Protein AF-A0A9E0XI15-F1 (afdb_monomer_lite)

pLDDT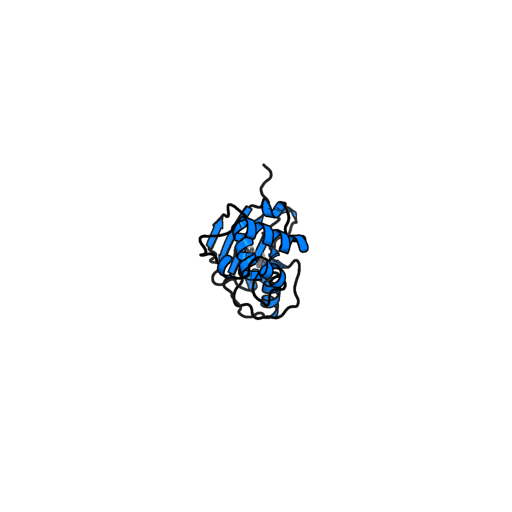: mean 83.33, std 17.42, range [32.88, 97.5]

Structure (mmCIF, N/CA/C/O backbone):
data_AF-A0A9E0XI15-F1
#
_entry.id   AF-A0A9E0XI15-F1
#
loop_
_atom_site.group_PDB
_atom_site.id
_atom_site.type_symbol
_atom_site.label_atom_id
_atom_site.label_alt_id
_atom_site.label_comp_id
_atom_site.label_asym_id
_atom_site.label_entity_id
_atom_site.label_seq_id
_atom_site.pdbx_PDB_ins_code
_atom_site.Cartn_x
_atom_site.Cartn_y
_atom_site.Cartn_z
_atom_site.occupancy
_atom_site.B_iso_or_equiv
_atom_site.auth_seq_id
_atom_site.auth_comp_id
_atom_site.auth_asym_id
_atom_site.auth_atom_id
_atom_site.pdbx_PDB_model_num
ATOM 1 N N . MET A 1 1 ? -51.613 -0.105 56.629 1.00 37.81 1 MET A N 1
ATOM 2 C CA . MET A 1 1 ? -50.689 -1.200 56.278 1.00 37.81 1 MET A CA 1
ATOM 3 C C . MET A 1 1 ? -49.956 -0.765 55.015 1.00 37.81 1 MET A C 1
ATOM 5 O O . MET A 1 1 ? -50.588 -0.212 54.129 1.00 37.81 1 MET A O 1
ATOM 9 N N . ILE A 1 2 ? -48.634 -0.870 55.078 1.00 34.69 2 ILE A N 1
ATOM 10 C CA . ILE A 1 2 ? -47.548 -0.404 54.189 1.00 34.69 2 ILE A CA 1
ATOM 11 C C . ILE A 1 2 ? -47.659 -1.149 52.819 1.00 34.69 2 ILE A C 1
ATOM 13 O O . ILE A 1 2 ? -48.225 -2.236 52.827 1.00 34.69 2 ILE A O 1
ATOM 17 N N . HIS A 1 3 ? -47.285 -0.686 51.613 1.00 32.88 3 HIS A N 1
ATOM 18 C CA . HIS A 1 3 ? -46.020 -0.127 51.104 1.00 32.88 3 HIS A CA 1
ATOM 19 C C . HIS A 1 3 ? -46.174 0.543 49.716 1.00 32.88 3 HIS A C 1
ATOM 21 O O . HIS A 1 3 ? -47.108 0.258 48.973 1.00 32.88 3 HIS A O 1
ATOM 27 N N . TYR A 1 4 ? -45.207 1.420 49.413 1.00 40.75 4 TYR A N 1
ATOM 28 C CA . TYR A 1 4 ? -44.831 1.968 48.101 1.00 40.75 4 TYR A CA 1
ATOM 29 C C . TYR A 1 4 ? -44.334 0.880 47.132 1.00 40.75 4 TYR A C 1
ATOM 31 O O . TYR A 1 4 ? -43.855 -0.141 47.604 1.00 40.75 4 TYR A O 1
ATOM 39 N N . GLU A 1 5 ? -44.354 1.166 45.824 1.00 38.97 5 GLU A N 1
ATOM 40 C CA . GLU A 1 5 ? -43.233 0.984 44.870 1.00 38.97 5 GLU A CA 1
ATOM 41 C C . GLU A 1 5 ? -43.676 1.556 43.507 1.00 38.97 5 GLU A C 1
ATOM 43 O O . GLU A 1 5 ? -44.739 1.227 42.991 1.00 38.97 5 GLU A O 1
ATOM 48 N N . GLU A 1 6 ? -43.119 2.682 43.064 1.00 39.97 6 GLU A N 1
ATOM 49 C CA . GLU A 1 6 ? -41.830 2.864 42.372 1.00 39.97 6 GLU A CA 1
ATOM 50 C C . GLU A 1 6 ? -41.916 2.652 40.857 1.00 39.97 6 GLU A C 1
ATOM 52 O O . GLU A 1 6 ? -42.579 1.766 40.327 1.00 39.97 6 GLU A O 1
ATOM 57 N N . GLY A 1 7 ? -41.293 3.597 40.155 1.00 36.97 7 GLY A N 1
ATOM 58 C CA . GLY A 1 7 ? -41.503 3.844 38.744 1.00 36.97 7 GLY A CA 1
ATOM 59 C C . GLY A 1 7 ? -40.874 2.792 37.847 1.00 36.97 7 GLY A C 1
ATOM 60 O O . GLY A 1 7 ? -39.723 2.393 38.013 1.00 36.97 7 GLY A O 1
ATOM 61 N N . VAL A 1 8 ? -41.604 2.443 36.794 1.00 36.25 8 VAL A N 1
ATOM 62 C CA . VAL A 1 8 ? -41.050 1.702 35.667 1.00 36.25 8 VAL A CA 1
ATOM 63 C C . VAL A 1 8 ? -40.206 2.674 34.841 1.00 36.25 8 VAL A C 1
ATOM 65 O O . VAL A 1 8 ? -40.681 3.324 33.910 1.00 36.25 8 VAL A O 1
ATOM 68 N N . ARG A 1 9 ? -38.926 2.799 35.206 1.00 40.53 9 ARG A N 1
ATOM 69 C CA . ARG A 1 9 ? -37.898 3.262 34.271 1.00 40.53 9 ARG A CA 1
ATOM 70 C C . ARG A 1 9 ? -37.753 2.183 33.207 1.00 40.53 9 ARG A C 1
ATOM 72 O O . ARG A 1 9 ? -37.236 1.103 33.479 1.00 40.53 9 ARG A O 1
ATOM 79 N N . LEU A 1 10 ? -38.214 2.484 31.997 1.00 38.09 10 LEU A N 1
ATOM 80 C CA . LEU A 1 10 ? -37.826 1.727 30.814 1.00 38.09 10 LEU A CA 1
ATOM 81 C C . LEU A 1 10 ? -36.290 1.718 30.747 1.00 38.09 10 LEU A C 1
ATOM 83 O O . LEU A 1 10 ? -35.685 2.793 30.829 1.00 38.09 10 LEU A O 1
ATOM 87 N N . PRO A 1 11 ? -35.636 0.551 30.626 1.00 36.41 11 PRO A N 1
ATOM 88 C CA . PRO A 1 11 ? -34.202 0.522 30.427 1.00 36.41 11 PRO A CA 1
ATOM 89 C C . PRO A 1 11 ? -33.905 1.160 29.071 1.00 36.41 11 PRO A C 1
ATOM 91 O O . PRO A 1 11 ? -34.304 0.655 28.023 1.00 36.41 11 PRO A O 1
ATOM 94 N N . HIS A 1 12 ? -33.201 2.293 29.099 1.00 34.38 12 HIS A N 1
ATOM 95 C CA . HIS A 1 12 ? -32.475 2.778 27.940 1.00 34.38 12 HIS A CA 1
ATOM 96 C C . HIS A 1 12 ? -31.524 1.669 27.498 1.00 34.38 12 HIS A C 1
ATOM 98 O O . HIS A 1 12 ? -30.505 1.418 28.141 1.00 34.38 12 HIS A O 1
ATOM 104 N N . SER A 1 13 ? -31.852 1.005 26.392 1.00 34.44 13 SER A N 1
ATOM 105 C CA . SER A 1 13 ? -30.907 0.182 25.652 1.00 34.44 13 SER A CA 1
ATOM 106 C C . SER A 1 13 ? -29.902 1.106 24.959 1.00 34.44 13 SER A C 1
ATOM 108 O O . SER A 1 13 ? -29.905 1.265 23.741 1.00 34.44 13 SER A O 1
ATOM 110 N N . HIS A 1 14 ? -29.034 1.739 25.746 1.00 39.31 14 HIS A N 1
ATOM 111 C CA . HIS A 1 14 ? -27.728 2.143 25.257 1.00 39.31 14 HIS A CA 1
ATOM 112 C C . HIS A 1 14 ? -26.884 0.875 25.147 1.00 39.31 14 HIS A C 1
ATOM 114 O O . HIS A 1 14 ? -26.062 0.578 26.006 1.00 39.31 14 HIS A O 1
ATOM 120 N N . SER A 1 15 ? -27.081 0.119 24.071 1.00 35.31 15 SER A N 1
ATOM 121 C CA . SER A 1 15 ? -25.951 -0.561 23.452 1.00 35.31 15 SER A CA 1
ATOM 122 C C . SER A 1 15 ? -25.417 0.380 22.378 1.00 35.31 15 SER A C 1
ATOM 124 O O . SER A 1 15 ? -25.506 0.114 21.181 1.00 35.31 15 SER A O 1
ATOM 126 N N . GLU A 1 16 ? -24.858 1.513 22.814 1.00 37.78 16 GLU A N 1
ATOM 127 C CA . GLU A 1 16 ? -23.681 2.010 22.117 1.00 37.78 16 GLU A CA 1
ATOM 128 C C . GLU A 1 16 ? -22.637 0.912 22.309 1.00 37.78 16 GLU A C 1
ATOM 130 O O . GLU A 1 16 ? -21.894 0.889 23.292 1.00 37.78 16 GLU A O 1
ATOM 135 N N . GLU A 1 17 ? -22.637 -0.068 21.405 1.00 37.31 17 GLU A N 1
ATOM 136 C CA . GLU A 1 17 ? -21.429 -0.822 21.147 1.00 37.31 17 GLU A CA 1
ATOM 137 C C . GLU A 1 17 ? -20.393 0.237 20.804 1.00 37.31 17 GLU A C 1
ATOM 139 O O . GLU A 1 17 ? -20.380 0.818 19.717 1.00 37.31 17 GLU A O 1
ATOM 144 N N . SER A 1 18 ? -19.578 0.558 21.803 1.00 38.94 18 SER A N 1
ATOM 145 C CA . SER A 1 18 ? -18.289 1.185 21.631 1.00 38.94 18 SER A CA 1
ATOM 146 C C . SER A 1 18 ? -17.553 0.310 20.627 1.00 38.94 18 SER A C 1
ATOM 148 O O . SER A 1 18 ? -16.909 -0.675 20.997 1.00 38.94 18 SER A O 1
ATOM 150 N N . LEU A 1 19 ? -17.732 0.632 19.339 1.00 41.75 19 LEU A N 1
ATOM 151 C CA . LEU A 1 19 ? -16.907 0.192 18.231 1.00 41.75 19 LEU A CA 1
ATOM 152 C C . LEU A 1 19 ? -15.511 0.619 18.633 1.00 41.75 19 LEU A C 1
ATOM 154 O O . LEU A 1 19 ? -15.084 1.754 18.413 1.00 41.75 19 LEU A O 1
ATOM 158 N N . THR A 1 20 ? -14.840 -0.275 19.346 1.00 44.31 20 THR A N 1
ATOM 159 C CA . THR A 1 20 ? -13.489 -0.063 19.809 1.00 44.31 20 THR A CA 1
ATOM 160 C C . THR A 1 20 ? -12.721 0.112 18.518 1.00 44.31 20 THR A C 1
ATOM 162 O O . THR A 1 20 ? -12.653 -0.835 17.739 1.00 44.31 20 THR A O 1
ATOM 165 N N . GLU A 1 21 ? -12.263 1.335 18.223 1.00 54.47 21 GLU A N 1
ATOM 166 C CA . GLU A 1 21 ? -11.560 1.635 16.977 1.00 54.47 21 GLU A CA 1
ATOM 167 C C . GLU A 1 21 ? -10.413 0.634 16.836 1.00 54.47 21 GLU A C 1
ATOM 169 O O . GLU A 1 21 ? -9.363 0.762 17.482 1.00 54.47 21 GLU A O 1
ATOM 174 N N . LEU A 1 22 ? -10.625 -0.402 16.023 1.00 65.69 22 LEU A N 1
ATOM 175 C CA . LEU A 1 22 ? -9.643 -1.447 15.847 1.00 65.69 22 LEU A CA 1
ATOM 176 C C . LEU A 1 22 ? -8.473 -0.813 15.118 1.00 65.69 22 LEU A C 1
ATOM 178 O O . LEU A 1 22 ? -8.521 -0.486 13.934 1.00 65.69 22 LEU A O 1
ATOM 182 N N . LYS A 1 23 ? -7.388 -0.619 15.865 1.00 82.19 23 LYS A N 1
ATOM 183 C CA . LYS A 1 23 ? -6.169 -0.005 15.349 1.00 82.19 23 LYS A CA 1
ATOM 184 C C . LYS A 1 23 ? -5.642 -0.754 14.122 1.00 82.19 23 LYS A C 1
ATOM 186 O O . LYS A 1 23 ? -5.041 -0.125 13.262 1.00 82.19 23 LYS A O 1
ATOM 191 N N . TYR A 1 24 ? -5.863 -2.059 14.026 1.00 92.38 24 TYR A N 1
ATOM 192 C CA . TYR A 1 24 ? -5.488 -2.881 12.880 1.00 92.38 24 TYR A CA 1
ATOM 193 C C . TYR A 1 24 ? -6.633 -3.844 12.539 1.00 92.38 24 TYR A C 1
ATOM 195 O O . TYR A 1 24 ? -7.469 -4.095 13.410 1.00 92.38 24 TYR A O 1
ATOM 203 N N . PRO A 1 25 ? -6.673 -4.401 11.318 1.00 93.19 25 PRO A N 1
ATOM 204 C CA . PRO A 1 25 ? -7.585 -5.492 10.992 1.00 93.19 25 PRO A CA 1
ATOM 205 C C . PRO A 1 25 ? -7.434 -6.676 11.966 1.00 93.19 25 PRO A C 1
ATOM 207 O O . PRO A 1 25 ? -6.321 -6.914 12.454 1.00 93.19 25 PRO A O 1
ATOM 210 N N . PRO A 1 26 ? -8.512 -7.431 12.250 1.00 90.25 26 PRO A N 1
ATOM 211 C CA . PRO A 1 26 ? -8.428 -8.666 13.029 1.00 90.25 26 PRO A CA 1
ATOM 212 C C . PRO A 1 26 ? -7.418 -9.659 12.435 1.00 90.25 26 PRO A C 1
ATOM 214 O O . PRO A 1 26 ? -7.201 -9.682 11.225 1.00 90.25 26 PRO A O 1
ATOM 217 N N . ASN A 1 27 ? -6.804 -10.484 13.290 1.00 87.88 27 ASN A N 1
ATOM 218 C CA . ASN A 1 27 ? -5.851 -11.539 12.906 1.00 87.88 27 ASN A CA 1
ATOM 219 C C . ASN A 1 27 ? -4.618 -11.055 12.116 1.00 87.88 27 ASN A C 1
ATOM 221 O O . ASN A 1 27 ? -3.956 -11.836 11.434 1.00 87.88 27 ASN A O 1
ATOM 225 N N . ALA A 1 28 ? -4.289 -9.765 12.205 1.00 94.81 28 ALA A N 1
ATOM 226 C CA . ALA A 1 28 ? -3.155 -9.206 11.494 1.00 94.81 28 ALA A CA 1
ATOM 227 C C . ALA A 1 28 ? -1.816 -9.481 12.195 1.00 94.81 28 ALA A C 1
ATOM 229 O O . ALA A 1 28 ? -1.671 -9.298 13.406 1.00 94.81 28 ALA A O 1
ATOM 230 N N . THR A 1 29 ? -0.792 -9.803 11.405 1.00 97.44 29 THR A N 1
ATOM 231 C CA . THR A 1 29 ? 0.602 -9.795 11.866 1.00 97.44 29 THR A CA 1
ATOM 232 C C . THR A 1 29 ? 1.184 -8.397 11.694 1.00 97.44 29 THR A C 1
ATOM 234 O O . THR A 1 29 ? 1.195 -7.859 10.586 1.00 97.44 29 THR A O 1
ATOM 237 N N . VAL A 1 30 ? 1.676 -7.797 12.783 1.00 97.06 30 VAL A N 1
ATOM 238 C CA . VAL A 1 30 ? 2.147 -6.403 12.801 1.00 97.06 30 VAL A CA 1
ATOM 239 C C . VAL A 1 30 ? 3.644 -6.324 13.089 1.00 97.06 30 VAL A C 1
ATOM 241 O O . VAL A 1 30 ? 4.099 -6.704 14.166 1.00 97.06 30 VAL A O 1
ATOM 244 N N . THR A 1 31 ? 4.403 -5.718 12.178 1.00 97.25 31 THR A N 1
ATOM 245 C CA . THR A 1 31 ? 5.861 -5.559 12.287 1.00 97.25 31 THR A CA 1
ATOM 246 C C . THR A 1 31 ? 6.256 -4.083 12.228 1.00 97.25 31 THR A C 1
ATOM 248 O O . THR A 1 31 ? 5.717 -3.310 11.437 1.00 97.25 31 THR A O 1
ATOM 251 N N . SER A 1 32 ? 7.190 -3.654 13.085 1.00 96.75 32 SER A N 1
ATOM 252 C CA . SER A 1 32 ? 7.796 -2.315 12.995 1.00 96.75 32 SER A CA 1
ATOM 253 C C . SER A 1 32 ? 8.717 -2.214 11.790 1.00 96.75 32 SER A C 1
ATOM 255 O O . SER A 1 32 ? 9.554 -3.089 11.610 1.00 96.75 32 SER A O 1
ATOM 257 N N . LEU A 1 33 ? 8.630 -1.117 11.039 1.00 95.38 33 LEU A N 1
ATOM 258 C CA . LEU A 1 33 ? 9.616 -0.796 10.010 1.00 95.38 33 LEU A CA 1
ATOM 259 C C . LEU A 1 33 ? 10.596 0.257 10.527 1.00 95.38 33 LEU A C 1
ATOM 261 O O . LEU A 1 33 ? 10.197 1.228 11.172 1.00 95.38 33 LEU A O 1
ATOM 265 N N . ASN A 1 34 ? 11.876 0.054 10.231 1.00 90.94 34 ASN A N 1
ATOM 266 C CA . ASN A 1 34 ? 12.958 0.996 10.524 1.00 90.94 34 ASN A CA 1
ATOM 267 C C . ASN A 1 34 ? 13.248 1.954 9.353 1.00 90.94 34 ASN A C 1
ATOM 269 O O . ASN A 1 34 ? 13.979 2.922 9.529 1.00 90.94 34 ASN A O 1
ATOM 273 N N . SER A 1 35 ? 12.677 1.699 8.173 1.00 91.94 35 SER A N 1
ATOM 274 C CA . SER A 1 35 ? 12.831 2.523 6.973 1.00 91.94 35 SER A CA 1
ATOM 275 C C . SER A 1 35 ? 11.607 2.417 6.058 1.00 91.94 35 SER A C 1
ATOM 277 O O . SER A 1 35 ? 10.799 1.493 6.177 1.00 91.94 35 SER A O 1
ATOM 279 N N . THR A 1 36 ? 11.485 3.344 5.106 1.00 94.25 36 THR A N 1
ATOM 280 C CA . THR A 1 36 ? 10.444 3.327 4.064 1.00 94.25 36 THR A CA 1
ATOM 281 C C . THR A 1 36 ? 10.811 2.462 2.855 1.00 94.25 36 THR A C 1
ATOM 283 O O . THR A 1 36 ? 9.995 2.310 1.948 1.00 94.25 36 THR A O 1
ATOM 286 N N . LEU A 1 37 ? 12.012 1.868 2.821 1.00 93.56 37 LEU A N 1
ATOM 287 C CA . LEU A 1 37 ? 12.507 1.119 1.661 1.00 93.56 37 LEU A CA 1
ATOM 288 C C . LEU A 1 37 ? 11.591 -0.053 1.290 1.00 93.56 37 LEU A C 1
ATOM 290 O O . LEU A 1 37 ? 11.279 -0.248 0.116 1.00 93.56 37 LEU A O 1
ATOM 294 N N . GLU A 1 38 ? 11.123 -0.805 2.286 1.00 93.31 38 GLU A N 1
ATOM 295 C CA . GLU A 1 38 ? 10.211 -1.927 2.052 1.00 93.31 38 GLU A CA 1
ATOM 296 C C . GLU A 1 38 ? 8.869 -1.461 1.475 1.00 93.31 38 GLU A C 1
ATOM 298 O O . GLU A 1 38 ? 8.358 -2.083 0.546 1.00 93.31 38 GLU A O 1
ATOM 303 N N . ILE A 1 39 ? 8.341 -0.331 1.957 1.00 94.75 39 ILE A N 1
ATOM 304 C CA . ILE A 1 39 ? 7.099 0.269 1.447 1.00 94.75 39 ILE A CA 1
ATOM 305 C C . ILE A 1 39 ? 7.255 0.576 -0.042 1.00 94.75 39 ILE A C 1
ATOM 307 O O . ILE A 1 39 ? 6.445 0.138 -0.856 1.00 94.75 39 ILE A O 1
ATOM 311 N N . LYS A 1 40 ? 8.340 1.276 -0.399 1.00 93.69 40 LYS A N 1
ATOM 312 C CA . LYS A 1 40 ? 8.652 1.678 -1.778 1.00 93.69 40 LYS A CA 1
ATOM 313 C C . LYS A 1 40 ? 8.785 0.466 -2.694 1.00 93.69 40 LYS A C 1
ATOM 315 O O . LYS A 1 40 ? 8.186 0.436 -3.765 1.00 93.69 40 LYS A O 1
ATOM 320 N N . ARG A 1 41 ? 9.529 -0.552 -2.252 1.00 92.81 41 ARG A N 1
ATOM 321 C CA . ARG A 1 41 ? 9.749 -1.794 -3.004 1.00 92.81 41 ARG A CA 1
ATOM 322 C C . ARG A 1 41 ? 8.446 -2.552 -3.248 1.00 92.81 41 ARG A C 1
ATOM 324 O O . ARG A 1 41 ? 8.156 -2.898 -4.389 1.00 92.81 41 ARG A O 1
ATOM 331 N N . VAL A 1 42 ? 7.665 -2.808 -2.197 1.00 92.81 42 VAL A N 1
ATOM 332 C CA . VAL A 1 42 ? 6.407 -3.566 -2.307 1.00 92.81 42 VAL A CA 1
ATOM 333 C C . VAL A 1 42 ? 5.378 -2.798 -3.136 1.00 92.81 42 VAL A C 1
ATOM 335 O O . VAL A 1 42 ? 4.672 -3.403 -3.944 1.00 92.81 42 VAL A O 1
ATOM 338 N N . TRP A 1 43 ? 5.320 -1.474 -2.986 1.00 92.00 43 TRP A N 1
ATOM 339 C CA . TRP A 1 43 ? 4.478 -0.623 -3.820 1.00 92.00 43 TRP A CA 1
ATOM 340 C C . TRP A 1 43 ? 4.869 -0.731 -5.298 1.00 92.00 43 TRP A C 1
ATOM 342 O O . TRP A 1 43 ? 4.030 -1.117 -6.104 1.00 92.00 43 TRP A O 1
ATOM 352 N N . LEU A 1 44 ? 6.146 -0.515 -5.648 1.00 92.06 44 LEU A N 1
ATOM 353 C CA . LEU A 1 44 ? 6.628 -0.640 -7.032 1.00 92.06 44 LEU A CA 1
ATOM 354 C C . LEU A 1 44 ? 6.362 -2.036 -7.610 1.00 92.06 44 LEU A C 1
ATOM 356 O O . LEU A 1 44 ? 5.956 -2.160 -8.759 1.00 92.06 44 LEU A O 1
ATOM 360 N N . HIS A 1 45 ? 6.556 -3.093 -6.814 1.00 90.94 45 HIS A N 1
ATOM 361 C CA . HIS A 1 45 ? 6.275 -4.467 -7.237 1.00 90.94 45 HIS A CA 1
ATOM 362 C C . HIS A 1 45 ? 4.790 -4.689 -7.559 1.00 90.94 45 HIS A C 1
ATOM 364 O O . HIS A 1 45 ? 4.448 -5.503 -8.422 1.00 90.94 45 HIS A O 1
ATOM 370 N N . SER A 1 46 ? 3.906 -4.006 -6.834 1.00 88.56 46 SER A N 1
ATOM 371 C CA . SER A 1 46 ? 2.457 -4.113 -7.010 1.00 88.56 46 SER A CA 1
ATOM 372 C C . SER A 1 46 ? 1.981 -3.288 -8.202 1.00 88.56 46 SER A C 1
ATOM 374 O O . SER A 1 46 ? 1.208 -3.783 -9.010 1.00 88.56 46 SER A O 1
ATOM 376 N N . GLU A 1 47 ? 2.507 -2.074 -8.357 1.00 87.94 47 GLU A N 1
ATOM 377 C CA . GLU A 1 47 ? 2.178 -1.169 -9.466 1.00 87.94 47 GLU A CA 1
ATOM 378 C C . GLU A 1 47 ? 2.880 -1.529 -10.784 1.00 87.94 47 GLU A C 1
ATOM 380 O O . GLU A 1 47 ? 2.676 -0.878 -11.807 1.00 87.94 47 GLU A O 1
ATOM 385 N N . TRP A 1 48 ? 3.697 -2.583 -10.769 1.00 88.38 48 TRP A N 1
ATOM 386 C CA . TRP A 1 48 ? 4.245 -3.202 -11.969 1.00 88.38 48 TRP A CA 1
ATOM 387 C C . TRP A 1 48 ? 3.169 -3.792 -12.881 1.00 88.38 48 TRP A C 1
ATOM 389 O O . TRP A 1 48 ? 3.381 -3.915 -14.086 1.00 88.38 48 TRP A O 1
ATOM 399 N N . ALA A 1 49 ? 2.056 -4.240 -12.297 1.00 81.81 49 ALA A N 1
ATOM 400 C CA . ALA A 1 49 ? 1.042 -4.985 -13.022 1.00 81.81 49 ALA A CA 1
ATOM 401 C C . ALA A 1 49 ? 0.503 -4.152 -14.210 1.00 81.81 49 ALA A C 1
ATOM 403 O O . ALA A 1 49 ? 0.328 -2.942 -14.052 1.00 81.81 49 ALA A O 1
ATOM 404 N N . PRO A 1 50 ? 0.283 -4.740 -15.402 1.00 79.25 50 PRO A N 1
ATOM 405 C CA . PRO A 1 50 ? -0.114 -3.987 -16.598 1.00 79.25 50 PRO A CA 1
ATOM 406 C C . PRO A 1 50 ? -1.380 -3.139 -16.421 1.00 79.25 50 PRO A C 1
ATOM 408 O O . PRO A 1 50 ? -1.507 -2.083 -17.035 1.00 79.25 50 PRO A O 1
ATOM 411 N N . GLU A 1 51 ? -2.295 -3.587 -15.566 1.00 76.06 51 GLU A N 1
ATOM 412 C CA . GLU A 1 51 ? -3.520 -2.885 -15.192 1.00 76.06 51 GLU A CA 1
ATOM 413 C C . GLU A 1 51 ? -3.272 -1.605 -14.374 1.00 76.06 51 GLU A C 1
ATOM 415 O O . GLU A 1 51 ? -4.132 -0.729 -14.326 1.00 76.06 51 GLU A O 1
ATOM 420 N N . CYS A 1 52 ? -2.098 -1.454 -13.757 1.00 79.75 52 CYS A N 1
ATOM 421 C CA . CYS A 1 52 ? -1.742 -0.264 -12.998 1.00 79.75 52 CYS A CA 1
ATOM 422 C C . CYS A 1 52 ? -1.252 0.855 -13.926 1.00 79.75 52 CYS A C 1
ATOM 424 O O . CYS A 1 52 ? -0.301 0.689 -14.694 1.00 79.75 52 CYS A O 1
ATOM 426 N N . GLN A 1 53 ? -1.821 2.056 -13.764 1.00 78.00 53 GLN A N 1
ATOM 427 C CA . GLN A 1 53 ? -1.453 3.265 -14.518 1.00 78.00 53 GLN A CA 1
ATOM 428 C C . GLN A 1 53 ? 0.050 3.607 -14.439 1.00 78.00 53 GLN A C 1
ATOM 430 O O . GLN A 1 53 ? 0.604 4.254 -15.335 1.00 78.00 53 GLN A O 1
ATOM 435 N N . PHE A 1 54 ? 0.724 3.191 -13.361 1.00 85.12 54 PHE A N 1
ATOM 436 C CA . PHE A 1 54 ? 2.130 3.511 -13.126 1.00 85.12 54 PHE A CA 1
ATOM 437 C C . PHE A 1 54 ? 3.120 2.545 -13.786 1.00 85.12 54 PHE A C 1
ATOM 439 O O . PHE A 1 54 ? 4.294 2.902 -13.903 1.00 85.12 54 PHE A O 1
ATOM 446 N N . SER A 1 55 ? 2.670 1.384 -14.272 1.00 85.62 55 SER A N 1
ATOM 447 C CA . SER A 1 55 ? 3.531 0.336 -14.842 1.00 85.62 55 SER A CA 1
ATOM 448 C C . SER A 1 55 ? 4.471 0.875 -15.928 1.00 85.62 55 SER A C 1
ATOM 450 O O . SER A 1 55 ? 5.685 0.689 -15.858 1.00 85.62 55 SER A O 1
ATOM 452 N N . ARG A 1 56 ? 3.948 1.686 -16.860 1.00 86.56 56 ARG A N 1
ATOM 453 C CA . ARG A 1 56 ? 4.721 2.318 -17.948 1.00 86.56 56 ARG A CA 1
ATOM 454 C C . ARG A 1 56 ? 5.861 3.232 -17.489 1.00 86.56 56 ARG A C 1
ATOM 456 O O . ARG A 1 56 ? 6.788 3.474 -18.253 1.00 86.56 56 ARG A O 1
ATOM 463 N N . TYR A 1 57 ? 5.781 3.782 -16.277 1.00 87.25 57 TYR A N 1
ATOM 464 C CA . TYR A 1 57 ? 6.841 4.621 -15.714 1.00 87.25 57 TYR A CA 1
ATOM 465 C C . TYR A 1 57 ? 7.901 3.791 -14.987 1.00 87.25 57 TYR A C 1
ATOM 467 O O . TYR A 1 57 ? 9.015 4.273 -14.801 1.00 87.25 57 TYR A O 1
ATOM 475 N N . ILE A 1 58 ? 7.561 2.563 -14.589 1.00 89.25 58 ILE A N 1
ATOM 476 C CA . ILE A 1 58 ? 8.466 1.632 -13.916 1.00 89.25 58 ILE A CA 1
ATOM 477 C C . ILE A 1 58 ? 9.272 0.830 -14.953 1.00 89.25 58 ILE A C 1
ATOM 479 O O . ILE A 1 58 ? 10.492 0.742 -14.814 1.00 89.25 58 ILE A O 1
ATOM 483 N N . CYS A 1 59 ? 8.624 0.331 -16.015 1.00 86.12 59 CYS A N 1
ATOM 484 C CA . CYS A 1 59 ? 9.221 -0.539 -17.044 1.00 86.12 59 CYS A CA 1
ATOM 485 C C . CYS A 1 59 ? 10.521 -0.020 -17.709 1.00 86.12 59 CYS A C 1
ATOM 487 O O . CYS A 1 59 ? 11.383 -0.835 -18.032 1.00 86.12 59 CYS A O 1
ATOM 489 N N . PRO A 1 60 ? 10.730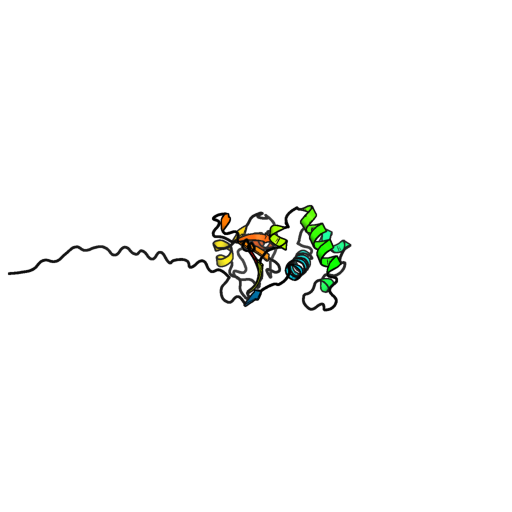 1.296 -17.924 1.00 84.62 60 PRO A N 1
ATOM 490 C CA . PRO A 1 60 ? 12.001 1.786 -18.465 1.00 84.62 60 PRO A CA 1
ATOM 491 C C . PRO A 1 60 ? 13.167 1.705 -17.472 1.00 84.62 60 PRO A C 1
ATOM 493 O O . PRO A 1 60 ? 14.321 1.648 -17.882 1.00 84.62 60 PRO A O 1
ATOM 496 N N . SER A 1 61 ? 12.889 1.750 -16.168 1.00 87.81 61 SER A N 1
ATOM 497 C CA . SER A 1 61 ? 13.922 1.761 -15.123 1.00 87.81 61 SER A CA 1
ATOM 498 C C . SER A 1 61 ? 14.157 0.387 -14.507 1.00 87.81 61 SER A C 1
ATOM 500 O O . SER A 1 61 ? 15.261 0.082 -14.068 1.00 87.81 61 SER A O 1
ATOM 502 N N . PHE A 1 62 ? 13.126 -0.448 -14.492 1.00 88.31 62 PHE A N 1
ATOM 503 C CA . PHE A 1 62 ? 13.219 -1.856 -14.172 1.00 88.31 62 PHE A CA 1
ATOM 504 C C . PHE A 1 62 ? 12.556 -2.617 -15.327 1.00 88.31 62 PHE A C 1
ATOM 506 O O . PHE A 1 62 ? 11.377 -2.387 -15.570 1.00 88.31 62 PHE A O 1
ATOM 513 N N . PRO A 1 63 ? 13.256 -3.528 -16.019 1.00 76.31 63 PRO A N 1
ATOM 514 C CA . PRO A 1 63 ? 12.650 -4.334 -17.081 1.00 76.31 63 PRO A CA 1
ATOM 515 C C . PRO A 1 63 ? 11.922 -5.587 -16.563 1.00 76.31 63 PRO A C 1
ATOM 517 O O . PRO A 1 63 ? 11.011 -6.077 -17.223 1.00 76.31 63 PRO A O 1
ATOM 520 N N . GLU A 1 64 ? 12.263 -6.095 -15.370 1.00 87.69 64 GLU A N 1
ATOM 521 C CA . GLU A 1 64 ? 11.652 -7.303 -14.795 1.00 87.69 64 GLU A CA 1
ATOM 522 C C . GLU A 1 64 ? 11.057 -7.085 -13.399 1.00 87.69 64 GLU A C 1
ATOM 524 O O . GLU A 1 64 ? 11.727 -6.603 -12.481 1.00 87.69 64 GLU A O 1
ATOM 529 N N . ARG A 1 65 ? 9.822 -7.566 -13.191 1.00 89.38 65 ARG A N 1
ATOM 530 C CA . ARG A 1 65 ? 9.127 -7.500 -11.891 1.00 89.38 65 ARG A CA 1
ATOM 531 C C . ARG A 1 65 ? 9.907 -8.197 -10.775 1.00 89.38 65 ARG A C 1
ATOM 533 O O . ARG A 1 65 ? 9.874 -7.760 -9.624 1.00 89.38 65 ARG A O 1
ATOM 540 N N . ARG A 1 66 ? 10.631 -9.273 -11.111 1.00 89.31 66 ARG A N 1
ATOM 541 C CA . ARG A 1 66 ? 11.389 -10.088 -10.150 1.00 89.31 66 ARG A CA 1
ATOM 542 C C . ARG A 1 66 ? 12.476 -9.290 -9.430 1.00 89.31 66 ARG A C 1
ATOM 544 O O . ARG A 1 66 ? 12.763 -9.593 -8.275 1.00 89.31 66 ARG A O 1
ATOM 551 N N . ALA A 1 67 ? 12.993 -8.222 -10.040 1.00 89.62 67 ALA A N 1
ATOM 552 C CA . ALA A 1 67 ? 13.944 -7.318 -9.396 1.00 89.62 67 ALA A CA 1
ATOM 553 C C . ALA A 1 67 ? 13.388 -6.697 -8.096 1.00 89.62 67 ALA A C 1
ATOM 555 O O . ALA A 1 67 ? 14.156 -6.385 -7.184 1.00 89.62 67 ALA A O 1
ATOM 556 N N . LEU A 1 68 ? 12.060 -6.580 -7.976 1.00 90.38 68 LEU A N 1
ATOM 557 C CA . LEU A 1 68 ? 11.367 -5.994 -6.828 1.00 90.38 68 LEU A CA 1
ATOM 558 C C . LEU A 1 68 ? 10.786 -7.041 -5.856 1.00 90.38 68 LEU A C 1
ATOM 560 O O . LEU A 1 68 ? 10.378 -6.671 -4.754 1.00 90.38 68 LEU A O 1
ATOM 564 N N . ALA A 1 69 ? 10.759 -8.328 -6.220 1.00 88.62 69 ALA A N 1
ATOM 565 C CA . ALA A 1 69 ? 10.149 -9.404 -5.425 1.00 88.62 69 ALA A CA 1
ATOM 566 C C . ALA A 1 69 ? 10.804 -9.529 -4.049 1.00 88.62 69 ALA A C 1
ATOM 568 O O . ALA A 1 69 ? 12.020 -9.436 -3.978 1.00 88.62 69 ALA A O 1
ATOM 569 N N . ALA A 1 70 ? 10.035 -9.739 -2.974 1.00 84.56 70 ALA A N 1
ATOM 570 C CA . ALA A 1 70 ? 10.507 -9.658 -1.581 1.00 84.56 70 ALA A CA 1
ATOM 571 C C . ALA A 1 70 ? 11.699 -10.576 -1.240 1.00 84.56 70 ALA A C 1
ATOM 573 O O . ALA A 1 70 ? 12.518 -10.223 -0.391 1.00 84.56 70 ALA A O 1
ATOM 574 N N . ASP A 1 71 ? 11.814 -11.715 -1.918 1.00 88.31 71 ASP A N 1
ATOM 575 C CA . ASP A 1 71 ? 12.857 -12.726 -1.735 1.00 88.31 71 ASP A CA 1
ATOM 576 C C . ASP A 1 71 ? 14.156 -12.438 -2.512 1.00 88.31 71 ASP A C 1
ATOM 578 O O . ASP A 1 71 ? 15.160 -13.122 -2.307 1.00 88.31 71 ASP A O 1
ATOM 582 N N . ASN A 1 72 ? 14.179 -11.410 -3.371 1.00 88.94 72 ASN A N 1
ATOM 583 C CA . ASN A 1 72 ? 15.408 -10.970 -4.029 1.00 88.94 72 ASN A CA 1
ATOM 584 C C . ASN A 1 72 ? 16.414 -10.454 -2.982 1.00 88.94 72 ASN A C 1
ATOM 586 O O . ASN A 1 72 ? 16.132 -9.483 -2.272 1.00 88.94 72 ASN A O 1
ATOM 590 N N . LYS A 1 73 ? 17.585 -11.102 -2.911 1.00 87.62 73 LYS A N 1
ATOM 591 C CA . LYS A 1 73 ? 18.687 -10.776 -1.989 1.00 87.62 73 LYS A CA 1
ATOM 592 C C . LYS A 1 73 ? 19.587 -9.641 -2.490 1.00 87.62 73 LYS A C 1
ATOM 594 O O . LYS A 1 73 ? 20.221 -8.979 -1.679 1.00 87.62 73 LYS A O 1
ATOM 599 N N . ASN A 1 74 ? 19.609 -9.387 -3.798 1.00 88.44 74 ASN A N 1
ATOM 600 C CA . ASN A 1 74 ? 20.476 -8.396 -4.437 1.00 88.44 74 ASN A CA 1
ATOM 601 C C . ASN A 1 74 ? 19.659 -7.162 -4.835 1.00 88.44 74 ASN A C 1
ATOM 603 O O . ASN A 1 74 ? 19.521 -6.835 -6.015 1.00 88.44 74 ASN A O 1
ATOM 607 N N . ILE A 1 75 ? 19.043 -6.509 -3.847 1.00 87.69 75 ILE A N 1
ATOM 608 C CA . ILE A 1 75 ? 18.226 -5.323 -4.113 1.00 87.69 75 ILE A CA 1
ATOM 609 C C . ILE A 1 75 ? 19.101 -4.120 -4.462 1.00 87.69 75 ILE A C 1
ATOM 611 O O . ILE A 1 75 ? 20.043 -3.790 -3.745 1.00 87.69 75 ILE A O 1
ATOM 615 N N . ASN A 1 76 ? 18.747 -3.416 -5.535 1.00 91.88 76 ASN A N 1
ATOM 616 C CA . ASN A 1 76 ? 19.344 -2.124 -5.845 1.00 91.88 76 ASN A CA 1
ATOM 617 C C . ASN A 1 76 ? 18.556 -1.016 -5.126 1.00 91.88 76 ASN A C 1
ATOM 619 O O . ASN A 1 76 ? 17.559 -0.503 -5.638 1.00 91.88 76 ASN A O 1
ATOM 623 N N . THR A 1 77 ? 18.980 -0.689 -3.903 1.00 92.94 77 THR A N 1
ATOM 624 C CA . THR A 1 77 ? 18.320 0.301 -3.037 1.00 92.94 77 THR A CA 1
ATOM 625 C C . THR A 1 77 ? 18.246 1.687 -3.677 1.00 92.94 77 THR A C 1
ATOM 627 O O . THR A 1 77 ? 17.189 2.318 -3.624 1.00 92.94 77 THR A O 1
ATOM 630 N N . GLU A 1 78 ? 19.331 2.149 -4.300 1.00 92.94 78 GLU A N 1
ATOM 631 C CA . GLU A 1 78 ? 19.391 3.465 -4.950 1.00 92.94 78 GLU A CA 1
ATOM 632 C C . GLU A 1 78 ? 18.403 3.548 -6.114 1.00 92.94 78 GLU A C 1
ATOM 634 O O . GLU A 1 78 ? 17.633 4.505 -6.215 1.00 92.94 78 GLU A O 1
ATOM 639 N N . LEU A 1 79 ? 18.346 2.502 -6.942 1.00 92.56 79 LEU A N 1
ATOM 640 C CA . LEU A 1 79 ? 17.398 2.429 -8.048 1.00 92.56 79 LEU A CA 1
ATOM 641 C C . LEU A 1 79 ? 15.949 2.388 -7.547 1.00 92.56 79 LEU A C 1
ATOM 643 O O . LEU A 1 79 ? 15.114 3.119 -8.069 1.00 92.56 79 LEU A O 1
ATOM 647 N N . ILE A 1 80 ? 15.638 1.605 -6.505 1.00 93.75 80 ILE A N 1
ATOM 648 C CA . ILE A 1 80 ? 14.292 1.583 -5.899 1.00 93.75 80 ILE A CA 1
ATOM 649 C C . ILE A 1 80 ? 13.882 2.988 -5.446 1.00 93.75 80 ILE A C 1
ATOM 651 O O . ILE A 1 80 ? 12.772 3.433 -5.742 1.00 93.75 80 ILE A O 1
ATOM 655 N N . GLN A 1 81 ? 14.763 3.691 -4.732 1.00 92.31 81 GLN A N 1
ATOM 656 C CA . GLN A 1 81 ? 14.483 5.039 -4.241 1.00 92.31 81 GLN A CA 1
ATOM 657 C C . GLN A 1 81 ? 14.300 6.033 -5.391 1.00 92.31 81 GLN A C 1
ATOM 659 O O . GLN A 1 81 ? 13.321 6.781 -5.391 1.00 92.31 81 GLN A O 1
ATOM 664 N N . SER A 1 82 ? 15.194 5.997 -6.381 1.00 92.00 82 SER A N 1
ATOM 665 C CA . SER A 1 82 ? 15.155 6.863 -7.561 1.00 92.00 82 SER A CA 1
ATOM 666 C C . SER A 1 82 ? 13.882 6.647 -8.382 1.00 92.00 82 SER A C 1
ATOM 668 O O . SER A 1 82 ? 13.164 7.603 -8.675 1.00 92.00 82 SER A O 1
ATOM 670 N N . VAL A 1 83 ? 13.526 5.393 -8.679 1.00 92.81 83 VAL A N 1
ATOM 671 C CA . VAL A 1 83 ? 12.311 5.065 -9.439 1.00 92.81 83 VAL A CA 1
ATOM 672 C C . VAL A 1 83 ? 11.066 5.443 -8.657 1.00 92.81 83 VAL A C 1
ATOM 674 O O . VAL A 1 83 ? 10.175 6.078 -9.215 1.00 92.81 83 VAL A O 1
ATOM 677 N N . PHE A 1 84 ? 11.000 5.125 -7.364 1.00 92.00 84 PHE A N 1
ATOM 678 C CA . PHE A 1 84 ? 9.863 5.523 -6.540 1.00 92.00 84 PHE A CA 1
ATOM 679 C C . PHE A 1 84 ? 9.688 7.045 -6.518 1.00 92.00 84 PHE A C 1
ATOM 681 O O . PHE A 1 84 ? 8.572 7.527 -6.697 1.00 92.00 84 PHE A O 1
ATOM 688 N N . HIS A 1 85 ? 10.771 7.808 -6.348 1.00 89.44 85 HIS A N 1
ATOM 689 C CA . HIS A 1 85 ? 10.710 9.268 -6.363 1.00 89.44 85 HIS A CA 1
ATOM 690 C C . HIS A 1 85 ? 10.359 9.817 -7.750 1.00 89.44 85 HIS A C 1
ATOM 692 O O . HIS A 1 85 ? 9.567 10.744 -7.846 1.00 89.44 85 HIS A O 1
ATOM 698 N N . ASN A 1 86 ? 10.861 9.228 -8.832 1.00 88.44 86 ASN A N 1
ATOM 699 C CA . ASN A 1 86 ? 10.493 9.621 -10.192 1.00 88.44 86 ASN A CA 1
ATOM 700 C C . ASN A 1 86 ? 9.003 9.363 -10.464 1.00 88.44 86 ASN A C 1
ATOM 702 O O . ASN A 1 86 ? 8.311 10.226 -10.999 1.00 88.44 86 ASN A O 1
ATOM 706 N N . VAL A 1 87 ? 8.485 8.198 -10.063 1.00 88.75 87 VAL A N 1
ATOM 707 C CA . VAL A 1 87 ? 7.068 7.869 -10.235 1.00 88.75 87 VAL A CA 1
ATOM 708 C C . VAL A 1 87 ? 6.219 8.747 -9.323 1.00 88.75 87 VAL A C 1
ATOM 710 O O . VAL A 1 87 ? 5.405 9.500 -9.831 1.00 88.75 87 VAL A O 1
ATOM 713 N N . ARG A 1 88 ? 6.409 8.726 -7.999 1.00 84.75 88 ARG A N 1
ATOM 714 C CA . ARG A 1 88 ? 5.562 9.482 -7.054 1.00 84.75 88 ARG A CA 1
ATOM 715 C C . ARG A 1 88 ? 5.781 10.987 -7.098 1.00 84.75 88 ARG A C 1
ATOM 717 O O . ARG A 1 88 ? 4.820 11.728 -6.911 1.00 84.75 88 ARG A O 1
ATOM 724 N N . GLY A 1 89 ? 7.005 11.440 -7.346 1.00 74.69 89 GLY A N 1
ATOM 725 C CA . GLY A 1 89 ? 7.356 12.854 -7.483 1.00 74.69 89 GLY A CA 1
ATOM 726 C C . GLY A 1 89 ? 6.634 13.509 -8.655 1.00 74.69 89 GLY A C 1
ATOM 727 O O . GLY A 1 89 ? 6.126 14.613 -8.495 1.00 74.69 89 GLY A O 1
ATOM 728 N N . LYS A 1 90 ? 6.437 12.789 -9.771 1.00 77.75 90 LYS A N 1
ATOM 729 C CA . LYS A 1 90 ? 5.583 13.250 -10.884 1.00 77.75 90 LYS A CA 1
ATOM 730 C C . LYS A 1 90 ? 4.127 13.507 -10.486 1.00 77.75 90 LYS A C 1
ATOM 732 O O . LYS A 1 90 ? 3.454 14.270 -11.167 1.00 77.75 90 LYS A O 1
ATOM 737 N N . PHE A 1 91 ? 3.650 12.901 -9.399 1.00 72.50 91 PHE A N 1
ATOM 738 C CA . PHE A 1 91 ? 2.291 13.098 -8.887 1.00 72.50 91 PHE A CA 1
ATOM 739 C C . PHE A 1 91 ? 2.255 13.881 -7.563 1.00 72.50 91 PHE A C 1
ATOM 741 O O . PHE A 1 91 ? 1.176 14.120 -7.036 1.00 72.50 91 PHE A O 1
ATOM 748 N N . ALA A 1 92 ? 3.407 14.281 -7.009 1.00 74.69 92 ALA A N 1
ATOM 749 C CA . ALA A 1 92 ? 3.538 14.949 -5.707 1.00 74.69 92 ALA A CA 1
ATOM 750 C C . ALA A 1 92 ? 2.859 14.218 -4.522 1.00 74.69 92 ALA A C 1
ATOM 752 O O . ALA A 1 92 ? 2.543 14.816 -3.493 1.00 74.69 92 ALA A O 1
ATOM 753 N N . LEU A 1 93 ? 2.643 12.904 -4.629 1.00 73.56 93 LEU A N 1
ATOM 754 C CA . LEU A 1 93 ? 1.834 12.163 -3.656 1.00 73.56 93 LEU A CA 1
ATOM 755 C C . LEU A 1 93 ? 2.634 11.659 -2.443 1.00 73.56 93 LEU A C 1
ATOM 757 O O . LEU A 1 93 ? 2.051 11.275 -1.428 1.00 73.56 93 LEU A O 1
ATOM 761 N N . TRP A 1 94 ? 3.968 11.696 -2.481 1.00 85.56 94 TRP A N 1
ATOM 762 C CA . TRP A 1 94 ? 4.839 11.288 -1.373 1.00 85.56 94 TRP A CA 1
ATOM 763 C C . TRP A 1 94 ? 5.666 12.472 -0.850 1.00 85.56 94 TRP A C 1
ATOM 765 O O . TRP A 1 94 ? 6.340 13.131 -1.631 1.00 85.56 94 TRP A O 1
ATOM 775 N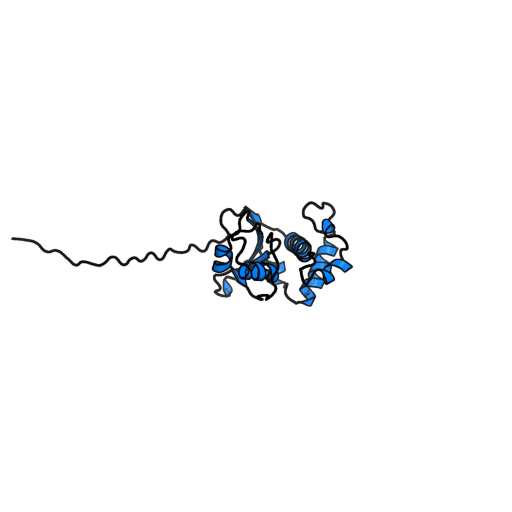 N . GLY A 1 95 ? 5.602 12.755 0.458 1.00 81.81 95 GLY A N 1
ATOM 776 C CA . GLY A 1 95 ? 6.195 13.953 1.073 1.00 81.81 95 GLY A CA 1
ATOM 777 C C . GLY A 1 95 ? 7.072 13.646 2.290 1.00 81.81 95 GLY A C 1
ATOM 778 O O . GLY A 1 95 ? 7.026 12.535 2.824 1.00 81.81 95 GLY A O 1
ATOM 779 N N . SER A 1 96 ? 7.839 14.640 2.755 1.00 81.50 96 SER A N 1
ATOM 780 C CA . SER A 1 96 ? 8.831 14.509 3.843 1.00 81.50 96 SER A CA 1
ATOM 781 C C . SER A 1 96 ? 8.253 13.917 5.131 1.00 81.50 96 SER A C 1
ATOM 783 O O . SER A 1 96 ? 8.822 12.987 5.695 1.00 81.50 96 SER A O 1
ATOM 785 N N . LEU A 1 97 ? 7.056 14.354 5.534 1.00 86.75 97 LEU A N 1
ATOM 786 C CA . LEU A 1 97 ? 6.363 13.828 6.716 1.00 86.75 97 LEU A CA 1
ATOM 787 C C . LEU A 1 97 ? 6.174 12.297 6.668 1.00 86.75 97 LEU A C 1
ATOM 789 O O . LEU A 1 97 ? 6.215 11.629 7.702 1.00 86.75 97 LEU A O 1
ATOM 793 N N . ARG A 1 98 ? 5.965 11.731 5.471 1.00 90.06 98 ARG A N 1
ATOM 794 C CA . ARG A 1 98 ? 5.815 10.281 5.273 1.00 90.06 98 ARG A CA 1
ATOM 795 C C . ARG A 1 98 ? 7.162 9.567 5.285 1.00 90.06 98 ARG A C 1
ATOM 797 O O . ARG A 1 98 ? 7.241 8.486 5.865 1.00 90.06 98 ARG A O 1
ATOM 804 N N . GLU A 1 99 ? 8.213 10.163 4.723 1.00 90.88 99 GLU A N 1
ATOM 805 C CA . GLU A 1 99 ? 9.577 9.616 4.827 1.00 90.88 99 GLU A CA 1
ATOM 806 C C . GLU A 1 99 ? 10.029 9.479 6.279 1.00 90.88 99 GLU A C 1
ATOM 808 O O . GLU A 1 99 ? 10.599 8.465 6.676 1.00 90.88 99 GLU A O 1
ATOM 813 N N . GLU A 1 100 ? 9.699 10.472 7.097 1.00 90.75 100 GLU A N 1
ATOM 814 C CA . GLU A 1 100 ? 10.092 10.513 8.501 1.00 90.75 100 GLU A CA 1
ATOM 815 C C . GLU A 1 100 ? 9.082 9.829 9.431 1.00 90.75 100 GLU A C 1
ATOM 817 O O . GLU A 1 100 ? 9.283 9.799 10.644 1.00 90.75 100 GLU A O 1
ATOM 822 N N . GLY A 1 101 ? 8.000 9.268 8.892 1.00 91.62 101 GLY A N 1
ATOM 823 C CA . GLY A 1 101 ? 6.922 8.658 9.661 1.00 91.62 101 GLY A CA 1
ATOM 824 C C . GLY A 1 101 ? 7.343 7.425 10.467 1.00 91.62 101 GLY A C 1
ATOM 825 O O . GLY A 1 101 ? 8.364 6.779 10.225 1.00 91.62 101 GLY A O 1
ATOM 826 N N . ARG A 1 102 ? 6.506 7.053 11.441 1.00 93.56 102 ARG A N 1
ATOM 827 C CA . ARG A 1 102 ? 6.597 5.744 12.105 1.00 93.56 102 ARG A CA 1
ATOM 828 C C . ARG A 1 102 ? 5.698 4.769 11.377 1.00 93.56 102 ARG A C 1
ATOM 830 O O . ARG A 1 102 ? 4.482 4.960 11.368 1.00 93.56 102 ARG A O 1
ATOM 837 N N . TRP A 1 103 ? 6.294 3.711 10.849 1.00 96.12 103 TRP A N 1
ATOM 838 C CA . TRP A 1 103 ? 5.608 2.771 9.978 1.00 96.12 103 TRP A CA 1
ATOM 839 C C . TRP A 1 103 ? 5.462 1.390 10.604 1.00 96.12 103 TRP A C 1
ATOM 841 O O . TRP A 1 103 ? 6.344 0.890 11.312 1.00 96.12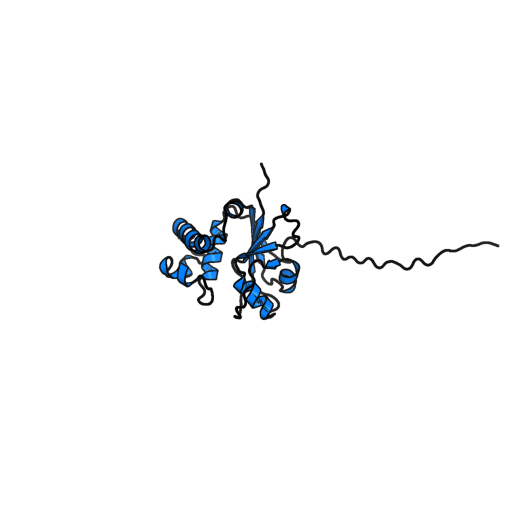 103 TRP A O 1
ATOM 851 N N . LYS A 1 104 ? 4.314 0.774 10.329 1.00 97.12 104 LYS A N 1
ATOM 852 C CA . LYS A 1 104 ? 4.027 -0.625 10.621 1.00 97.12 104 LYS A CA 1
ATOM 853 C C . LYS A 1 104 ? 3.668 -1.338 9.327 1.00 97.12 104 LYS A C 1
ATOM 855 O O . LYS A 1 104 ? 2.818 -0.851 8.587 1.00 97.12 104 LYS A O 1
ATOM 860 N N . LYS A 1 105 ? 4.279 -2.495 9.091 1.00 97.44 105 LYS A N 1
ATOM 861 C CA . LYS A 1 105 ? 3.784 -3.475 8.126 1.00 97.44 105 LYS A CA 1
ATOM 862 C C . LYS A 1 105 ? 2.724 -4.320 8.816 1.00 97.44 105 LYS A C 1
ATOM 864 O O . LYS A 1 105 ? 2.943 -4.774 9.938 1.00 97.44 105 LYS A O 1
ATOM 869 N N . VAL A 1 106 ? 1.586 -4.494 8.166 1.00 97.50 106 VAL A N 1
ATOM 870 C CA . VAL A 1 106 ? 0.428 -5.213 8.688 1.00 97.50 106 VAL A CA 1
ATOM 871 C C . VAL A 1 106 ? -0.001 -6.213 7.625 1.00 97.50 106 VAL A C 1
ATOM 873 O O . VAL A 1 106 ? -0.547 -5.829 6.594 1.00 97.50 106 VAL A O 1
ATOM 876 N N . VAL A 1 107 ? 0.312 -7.486 7.853 1.00 97.00 107 VAL A N 1
ATOM 877 C CA . VAL A 1 107 ? -0.048 -8.588 6.952 1.00 97.00 107 VAL A CA 1
ATOM 878 C C . VAL A 1 107 ? -1.336 -9.221 7.457 1.00 97.00 107 VAL A C 1
ATOM 880 O O . VAL A 1 107 ? -1.428 -9.571 8.634 1.00 97.00 107 VAL A O 1
ATOM 883 N N . VAL A 1 108 ? -2.322 -9.355 6.575 1.00 96.31 108 VAL A N 1
ATOM 884 C CA . VAL A 1 108 ? -3.655 -9.886 6.874 1.00 96.31 108 VAL A CA 1
ATOM 885 C C . VAL A 1 108 ? -3.976 -10.956 5.840 1.00 96.31 108 VAL A C 1
ATOM 887 O O . VAL A 1 108 ? -3.876 -10.694 4.645 1.00 96.31 108 VAL A O 1
ATOM 890 N N . LEU A 1 109 ? -4.345 -12.157 6.282 1.00 95.25 109 LEU A N 1
ATOM 891 C CA . LEU A 1 109 ? -4.694 -13.248 5.364 1.00 95.25 109 LEU A CA 1
ATOM 892 C C . LEU A 1 109 ? -6.076 -13.043 4.731 1.00 95.25 109 LEU A C 1
ATOM 894 O O . LEU A 1 109 ? -6.271 -13.352 3.563 1.00 95.25 109 LEU A O 1
ATOM 898 N N . GLU A 1 110 ? -7.006 -12.469 5.494 1.00 95.56 110 GLU A N 1
ATOM 899 C CA . GLU A 1 110 ? -8.391 -12.236 5.085 1.00 95.56 110 GLU A CA 1
ATOM 900 C C . GLU A 1 110 ? -8.828 -10.834 5.526 1.00 95.56 110 GLU A C 1
ATOM 902 O O . GLU A 1 110 ? -9.566 -10.650 6.494 1.00 95.56 110 GLU A O 1
ATOM 907 N N . LEU A 1 111 ? -8.326 -9.802 4.845 1.00 96.62 111 LEU A N 1
ATOM 908 C CA . LEU A 1 111 ? -8.806 -8.442 5.062 1.00 96.62 111 LEU A CA 1
ATOM 909 C C . LEU A 1 111 ? -10.256 -8.352 4.584 1.00 96.62 111 LEU A C 1
ATOM 911 O O . LEU A 1 111 ? -10.518 -8.555 3.404 1.00 96.62 111 LEU A O 1
ATOM 915 N N . SER A 1 112 ? -11.175 -8.029 5.493 1.00 96.31 112 SER A N 1
ATOM 916 C CA . SER A 1 112 ? -12.601 -7.874 5.189 1.00 96.31 112 SER A CA 1
ATOM 917 C C . SER A 1 112 ? -12.912 -6.535 4.512 1.00 96.31 112 SER A C 1
ATOM 919 O O . SER A 1 112 ? -12.408 -5.480 4.921 1.00 96.31 112 SER A O 1
ATOM 921 N N . LEU A 1 113 ? -13.809 -6.572 3.522 1.00 95.25 113 LEU A N 1
ATOM 922 C CA . LEU A 1 113 ? -14.366 -5.388 2.864 1.00 95.25 113 LEU A CA 1
ATOM 923 C C . LEU A 1 113 ? -15.062 -4.443 3.860 1.00 95.25 113 LEU A C 1
ATOM 925 O O . LEU A 1 113 ? -14.956 -3.220 3.740 1.00 95.25 113 LEU A O 1
ATOM 929 N N . ASP A 1 114 ? -15.733 -4.997 4.872 1.00 94.81 114 ASP A N 1
ATOM 930 C CA . ASP A 1 114 ? -16.437 -4.211 5.890 1.00 94.81 114 ASP A CA 1
ATOM 931 C C . ASP A 1 114 ? -15.432 -3.451 6.768 1.00 94.81 114 ASP A C 1
ATOM 933 O O . ASP A 1 114 ? -15.642 -2.283 7.104 1.00 94.81 114 ASP A O 1
ATOM 937 N N . TRP A 1 115 ? -14.277 -4.061 7.071 1.00 94.94 115 TRP A N 1
ATOM 938 C CA . TRP A 1 115 ? -13.211 -3.363 7.791 1.00 94.94 115 TRP A CA 1
ATOM 939 C C . TRP A 1 115 ? -12.706 -2.164 6.989 1.00 94.94 115 TRP A C 1
ATOM 941 O O . TRP A 1 115 ? -12.585 -1.073 7.547 1.00 94.94 115 TRP A O 1
ATOM 951 N N . VAL A 1 116 ? -12.452 -2.330 5.687 1.00 95.38 116 VAL A N 1
ATOM 952 C CA . VAL A 1 116 ? -12.000 -1.226 4.823 1.00 95.38 116 VAL A CA 1
ATOM 953 C C . VAL A 1 116 ? -13.055 -0.125 4.744 1.00 95.38 116 VAL A C 1
ATOM 955 O O . VAL A 1 116 ? -12.728 1.042 4.966 1.00 95.38 116 VAL A O 1
ATOM 958 N N . THR A 1 117 ? -14.319 -0.490 4.524 1.00 93.81 117 THR A N 1
ATOM 959 C CA . THR A 1 117 ? -15.446 0.456 4.471 1.00 93.81 117 THR A CA 1
ATOM 960 C C . THR A 1 117 ? -15.549 1.290 5.748 1.00 93.81 117 THR A C 1
ATOM 962 O O . THR A 1 117 ? -15.729 2.505 5.674 1.00 93.81 117 THR A O 1
ATOM 965 N N . ASN A 1 118 ? -15.357 0.674 6.915 1.00 92.69 118 ASN A N 1
ATOM 966 C CA . ASN A 1 118 ? -15.495 1.357 8.201 1.00 92.69 118 ASN A CA 1
ATOM 967 C C . ASN A 1 118 ? -14.238 2.133 8.624 1.00 92.69 118 ASN A C 1
ATOM 969 O O . ASN A 1 118 ? -14.345 3.138 9.323 1.00 92.69 118 ASN A O 1
ATOM 973 N N . ASN A 1 119 ? -13.044 1.698 8.208 1.00 93.75 119 ASN A N 1
ATOM 974 C CA . ASN A 1 119 ? -11.782 2.204 8.761 1.00 93.75 119 ASN A CA 1
ATOM 975 C C . ASN A 1 119 ? -10.936 3.014 7.777 1.00 93.75 119 ASN A C 1
ATOM 977 O O . ASN A 1 119 ? -9.996 3.664 8.223 1.00 93.75 119 ASN A O 1
ATOM 981 N N . VAL A 1 120 ? -11.218 3.004 6.471 1.00 94.19 120 VAL A N 1
ATOM 982 C CA . VAL A 1 120 ? -10.337 3.616 5.456 1.00 94.19 120 VAL A CA 1
ATOM 983 C C . VAL A 1 120 ? -11.068 4.688 4.661 1.00 94.19 120 VAL A C 1
ATOM 985 O O . VAL A 1 120 ? -12.024 4.384 3.961 1.00 94.19 120 VAL A O 1
ATOM 988 N N . HIS A 1 121 ? -10.611 5.932 4.741 1.00 93.19 121 HIS A N 1
ATOM 989 C CA . HIS A 1 121 ? -11.041 7.051 3.910 1.00 93.19 121 HIS A CA 1
ATOM 990 C C . HIS A 1 121 ? -10.185 7.108 2.633 1.00 93.19 121 HIS A C 1
ATOM 992 O O . HIS A 1 121 ? -8.965 7.265 2.685 1.00 93.19 121 HIS A O 1
ATOM 998 N N . ILE A 1 122 ? -10.836 6.970 1.479 1.00 91.81 122 ILE A N 1
ATOM 999 C CA . ILE A 1 122 ? -10.209 7.010 0.154 1.00 91.81 122 ILE A CA 1
ATOM 1000 C C . ILE A 1 122 ? -10.038 8.461 -0.287 1.00 91.81 122 ILE A C 1
ATOM 1002 O O . ILE A 1 122 ? -11.028 9.144 -0.523 1.00 91.81 122 ILE A O 1
ATOM 1006 N N . LEU A 1 123 ? -8.789 8.917 -0.415 1.00 88.19 123 LEU A N 1
ATOM 1007 C CA . LEU A 1 123 ? -8.493 10.302 -0.793 1.00 88.19 123 LEU A CA 1
ATOM 1008 C C . LEU A 1 123 ? -8.747 10.572 -2.281 1.00 88.19 123 LEU A C 1
ATOM 1010 O O . LEU A 1 123 ? -9.175 11.663 -2.646 1.00 88.19 123 LEU A O 1
ATOM 1014 N N . TYR A 1 124 ? -8.469 9.583 -3.134 1.00 87.31 124 TYR A N 1
ATOM 1015 C CA . TYR A 1 124 ? -8.529 9.724 -4.589 1.00 87.31 124 TYR A CA 1
ATOM 1016 C C . TYR A 1 124 ? -9.269 8.525 -5.193 1.00 87.31 124 TYR A C 1
ATOM 1018 O O . TYR A 1 124 ? -8.627 7.618 -5.726 1.00 87.31 124 TYR A O 1
ATOM 1026 N N . PRO A 1 125 ? -10.605 8.452 -5.055 1.00 86.94 125 PRO A N 1
ATOM 1027 C CA . PRO A 1 125 ? -11.370 7.314 -5.546 1.00 86.94 125 PRO A CA 1
ATOM 1028 C C . PRO A 1 125 ? -11.226 7.175 -7.061 1.00 86.94 125 PRO A C 1
ATOM 1030 O O . PRO A 1 125 ? -11.318 8.152 -7.804 1.00 86.94 125 PRO A O 1
ATOM 1033 N N . ALA A 1 126 ? -11.015 5.943 -7.508 1.00 84.44 126 ALA A N 1
ATOM 1034 C CA . ALA A 1 126 ? -10.889 5.615 -8.918 1.00 84.44 126 ALA A CA 1
ATOM 1035 C C . ALA A 1 126 ? -12.164 4.974 -9.461 1.00 84.44 126 ALA A C 1
ATOM 1037 O O . ALA A 1 126 ? -12.856 4.246 -8.753 1.00 84.44 126 ALA A O 1
ATOM 1038 N N . GLN A 1 127 ? -12.445 5.210 -10.741 1.00 83.31 127 GLN A N 1
ATOM 1039 C CA . GLN A 1 127 ? -13.603 4.628 -11.432 1.00 83.31 127 GLN A CA 1
ATOM 1040 C C . GLN A 1 127 ? -13.288 3.295 -12.127 1.00 83.31 127 GLN A C 1
ATOM 1042 O O . GLN A 1 127 ? -14.181 2.655 -12.681 1.00 83.31 127 GLN A O 1
ATOM 1047 N N . GLU A 1 128 ? -12.021 2.889 -12.124 1.00 73.25 128 GLU A N 1
ATOM 1048 C CA . GLU A 1 128 ? -11.539 1.690 -12.799 1.00 73.25 128 GLU A CA 1
ATOM 1049 C C . GLU A 1 128 ? -12.186 0.428 -12.221 1.00 73.25 128 GLU A C 1
ATOM 1051 O O . GLU A 1 128 ? -12.389 0.295 -11.013 1.00 73.25 128 GLU A O 1
ATOM 1056 N N . ARG A 1 129 ? -12.504 -0.520 -13.107 1.00 80.44 129 ARG A N 1
ATOM 1057 C CA . ARG A 1 129 ? -13.106 -1.806 -12.749 1.00 80.44 129 ARG A CA 1
ATOM 1058 C C . ARG A 1 129 ? -12.230 -2.925 -13.279 1.00 80.44 129 ARG A C 1
ATOM 1060 O O . ARG A 1 129 ? -12.220 -3.195 -14.475 1.00 80.44 129 ARG A O 1
ATOM 1067 N N . PHE A 1 130 ? -11.509 -3.572 -12.379 1.00 84.56 130 PHE A N 1
ATOM 1068 C CA . PHE A 1 130 ? -10.714 -4.755 -12.672 1.00 84.56 130 PHE A CA 1
ATOM 1069 C C . PHE A 1 130 ? -10.772 -5.719 -11.488 1.00 84.56 130 PHE A C 1
ATOM 1071 O O . PHE A 1 130 ? -11.097 -5.328 -10.366 1.00 84.56 130 PHE A O 1
ATOM 1078 N N . SER A 1 131 ? -10.494 -6.995 -11.751 1.00 85.75 131 SER A N 1
ATOM 1079 C CA . SER A 1 131 ? -10.467 -8.016 -10.706 1.00 85.75 131 SER A CA 1
ATOM 1080 C C . SER A 1 131 ? -9.232 -7.833 -9.830 1.00 85.75 131 SER A C 1
ATOM 1082 O O . SER A 1 131 ? -8.116 -7.769 -10.339 1.00 85.75 131 SER A O 1
ATOM 1084 N N . VAL A 1 132 ? -9.430 -7.800 -8.514 1.00 87.50 132 VAL A N 1
ATOM 1085 C CA . VAL A 1 132 ? -8.352 -7.696 -7.527 1.00 87.50 132 VAL A CA 1
ATOM 1086 C C . VAL A 1 132 ? -8.285 -9.006 -6.754 1.00 87.50 132 VAL A C 1
ATOM 1088 O O . VAL A 1 132 ? -9.229 -9.362 -6.057 1.00 87.50 132 VAL A O 1
ATOM 1091 N N . SER A 1 133 ? -7.177 -9.735 -6.884 1.00 89.19 133 SER A N 1
ATOM 1092 C CA . SER A 1 133 ? -6.955 -11.004 -6.174 1.00 89.19 133 SER A CA 1
ATOM 1093 C C . SER A 1 133 ? -6.179 -10.844 -4.865 1.00 89.19 133 SER A C 1
ATOM 1095 O O . SER A 1 133 ? -6.162 -11.759 -4.048 1.00 89.19 133 SER A O 1
ATOM 1097 N N . GLU A 1 134 ? -5.519 -9.702 -4.661 1.00 90.31 134 GLU A N 1
ATOM 1098 C CA . GLU A 1 134 ? -4.750 -9.380 -3.457 1.00 90.31 134 GLU A CA 1
ATOM 1099 C C . GLU A 1 134 ? -4.523 -7.867 -3.314 1.00 90.31 134 GLU A C 1
ATOM 1101 O O . GLU A 1 134 ? -4.556 -7.107 -4.287 1.00 90.31 134 GLU A O 1
ATOM 1106 N N . LEU A 1 135 ? -4.237 -7.422 -2.091 1.00 92.44 135 LEU A N 1
ATOM 1107 C CA . LEU A 1 135 ? -4.019 -6.017 -1.750 1.00 92.44 135 LEU A CA 1
ATOM 1108 C C . LEU A 1 135 ? -2.613 -5.792 -1.187 1.00 92.44 135 LEU A C 1
ATOM 1110 O O . LEU A 1 135 ? -2.416 -5.653 0.019 1.00 92.44 135 LEU A O 1
ATOM 1114 N N . ASN A 1 136 ? -1.611 -5.727 -2.064 1.00 91.12 136 ASN A N 1
ATOM 1115 C CA . ASN A 1 136 ? -0.216 -5.535 -1.656 1.00 91.12 136 ASN A CA 1
ATOM 1116 C C . ASN A 1 136 ? 0.256 -4.076 -1.735 1.00 91.12 136 ASN A C 1
ATOM 1118 O O . ASN A 1 136 ? 0.036 -3.377 -2.715 1.00 91.12 136 ASN A O 1
ATOM 1122 N N . GLY A 1 137 ? 0.946 -3.579 -0.711 1.00 90.44 137 GLY A N 1
ATOM 1123 C CA . GLY A 1 137 ? 1.481 -2.214 -0.754 1.00 90.44 137 GLY A CA 1
ATOM 1124 C C . GLY A 1 137 ? 0.414 -1.124 -0.664 1.00 90.44 137 GLY A C 1
ATOM 1125 O O . GLY A 1 137 ? 0.598 -0.040 -1.212 1.00 90.44 137 GLY A O 1
ATOM 1126 N N . ILE A 1 138 ? -0.690 -1.408 0.030 1.00 94.25 138 ILE A N 1
ATOM 1127 C CA . ILE A 1 138 ? -1.684 -0.397 0.399 1.00 94.25 138 ILE A CA 1
ATOM 1128 C C . ILE A 1 138 ? -1.081 0.482 1.491 1.00 94.25 138 ILE A C 1
ATOM 1130 O O . ILE A 1 138 ? -0.665 -0.030 2.532 1.00 94.25 138 ILE A O 1
ATOM 1134 N N . VAL A 1 139 ? -1.028 1.795 1.276 1.00 94.69 139 VAL A N 1
ATOM 1135 C CA . VAL A 1 139 ? -0.443 2.727 2.249 1.00 94.69 139 VAL A CA 1
ATOM 1136 C C . VAL A 1 139 ? -1.541 3.555 2.888 1.00 94.69 139 VAL A C 1
ATOM 1138 O O . VAL A 1 139 ? -2.220 4.348 2.235 1.00 94.69 139 VAL A O 1
ATOM 1141 N N . LEU A 1 140 ? -1.660 3.380 4.196 1.00 95.25 140 LEU A N 1
ATOM 1142 C CA . LEU A 1 140 ? -2.618 4.039 5.061 1.00 95.25 140 LEU A CA 1
ATOM 1143 C C . LEU A 1 140 ? -1.881 4.997 5.993 1.00 95.25 140 LEU A C 1
ATOM 1145 O O . LEU A 1 140 ? -0.867 4.644 6.600 1.00 95.25 140 LEU A O 1
ATOM 1149 N N . TRP A 1 141 ? -2.409 6.201 6.151 1.00 93.44 141 TRP A N 1
ATOM 1150 C CA . TRP A 1 141 ? -1.865 7.203 7.056 1.00 93.44 141 TRP A CA 1
ATOM 1151 C C . TRP A 1 141 ? -2.872 7.546 8.142 1.00 93.44 141 TRP A C 1
ATOM 1153 O O . TRP A 1 141 ? -4.059 7.724 7.876 1.00 93.44 141 TRP A O 1
ATOM 1163 N N . ARG A 1 142 ? -2.395 7.635 9.383 1.00 89.88 142 ARG A N 1
ATOM 1164 C CA . ARG A 1 142 ? -3.182 8.120 10.513 1.00 89.88 142 ARG A CA 1
ATOM 1165 C C . ARG A 1 142 ? -2.568 9.390 11.050 1.00 89.88 142 ARG A C 1
ATOM 1167 O O . ARG A 1 142 ? -1.560 9.349 11.761 1.00 89.88 142 ARG A O 1
ATOM 1174 N N . ASP A 1 143 ? -3.235 10.495 10.771 1.00 82.56 143 ASP A N 1
ATOM 1175 C CA . ASP A 1 143 ? -2.975 11.756 11.434 1.00 82.56 143 ASP A CA 1
ATOM 1176 C C . ASP A 1 143 ? -4.070 12.009 12.466 1.00 82.56 143 ASP A C 1
ATOM 1178 O O . ASP A 1 143 ? -5.231 12.164 12.121 1.00 82.56 143 ASP A O 1
ATOM 1182 N N . LYS A 1 144 ? -3.718 12.001 13.754 1.00 73.56 144 LYS A N 1
ATOM 1183 C CA . LYS A 1 144 ? -4.697 12.303 14.808 1.00 73.56 144 LYS A CA 1
ATOM 1184 C C . LYS A 1 144 ? -4.972 13.800 14.933 1.00 73.56 144 LYS A C 1
ATOM 1186 O O . LYS A 1 144 ? -5.959 14.166 15.559 1.00 73.56 144 LYS A O 1
ATOM 1191 N N . SER A 1 145 ? -4.102 14.648 14.383 1.00 74.19 145 SER A N 1
ATOM 1192 C CA . SER A 1 145 ? -4.271 16.101 14.449 1.00 74.19 145 SER A CA 1
ATOM 1193 C C . SER A 1 145 ? -5.371 16.607 13.515 1.00 74.19 145 SER A C 1
ATOM 1195 O O . SER A 1 145 ? -5.938 17.662 13.769 1.00 74.19 145 SER A O 1
ATOM 1197 N N . SER A 1 146 ? -5.739 15.827 12.493 1.00 69.44 146 SER A N 1
ATOM 1198 C CA . SER A 1 146 ? -6.815 16.170 11.559 1.00 69.44 146 SER A CA 1
ATOM 1199 C C . SER A 1 146 ? -8.224 15.902 12.102 1.00 69.44 146 SER A C 1
ATOM 1201 O O . SER A 1 146 ? -9.198 16.199 11.418 1.00 69.44 146 SER A O 1
ATOM 1203 N N . GLY A 1 147 ? -8.358 15.299 13.291 1.00 74.19 147 GLY A N 1
ATOM 1204 C CA . GLY A 1 147 ? -9.651 14.872 13.844 1.00 74.19 147 GLY A CA 1
ATOM 1205 C C . GLY A 1 147 ? -10.295 13.686 13.112 1.00 74.19 147 GLY A C 1
ATOM 1206 O O . GLY A 1 147 ? -11.358 13.220 13.518 1.00 74.19 147 GLY A O 1
ATOM 1207 N N . GLU A 1 148 ? -9.652 13.167 12.063 1.00 79.06 148 GLU A N 1
ATOM 1208 C CA . GLU A 1 148 ? -10.139 12.039 11.276 1.00 79.06 148 GLU A CA 1
ATOM 1209 C C . GLU A 1 148 ? -9.999 10.729 12.068 1.00 79.06 148 GLU A C 1
ATOM 1211 O O . GLU A 1 148 ? -8.929 10.385 12.588 1.00 79.06 148 GLU A O 1
ATOM 1216 N N . LYS A 1 149 ? -11.101 9.978 12.153 1.00 83.56 149 LYS A N 1
ATOM 1217 C CA . LYS A 1 149 ? -11.126 8.674 12.832 1.00 83.56 149 LYS A CA 1
ATOM 1218 C C . LYS A 1 149 ? -10.580 7.567 11.932 1.00 83.56 149 LYS A C 1
ATOM 1220 O O . LYS A 1 149 ? -9.952 6.624 12.419 1.00 83.56 149 LYS A O 1
ATOM 1225 N N . ARG A 1 150 ? -10.783 7.700 10.617 1.00 91.19 150 ARG A N 1
ATOM 1226 C CA . ARG A 1 150 ? -10.388 6.714 9.604 1.00 91.19 150 ARG A CA 1
ATOM 1227 C C . ARG A 1 150 ? -8.942 6.906 9.140 1.00 91.19 150 ARG A C 1
ATOM 1229 O O . ARG A 1 150 ? -8.352 7.978 9.211 1.00 91.19 150 ARG A O 1
ATOM 1236 N N . TYR A 1 151 ? -8.349 5.840 8.627 1.00 93.81 151 TYR A N 1
ATOM 1237 C CA . TYR A 1 151 ? -7.076 5.894 7.924 1.00 93.81 151 TYR A CA 1
ATOM 1238 C C . TYR A 1 151 ? -7.238 6.572 6.568 1.00 93.81 151 TYR A C 1
ATOM 1240 O O . TYR A 1 151 ? -8.099 6.180 5.791 1.00 93.81 151 TYR A O 1
ATOM 1248 N N . GLN A 1 152 ? -6.371 7.520 6.242 1.00 93.38 152 GLN A N 1
ATOM 1249 C CA . GLN A 1 152 ? -6.317 8.122 4.913 1.00 93.38 152 GLN A CA 1
ATOM 1250 C C . GLN A 1 152 ? -5.546 7.209 3.952 1.00 93.38 152 GLN A C 1
ATOM 1252 O O . GLN A 1 152 ? -4.403 6.830 4.226 1.00 93.38 152 GLN A O 1
ATOM 1257 N N . LEU A 1 153 ? -6.161 6.848 2.826 1.00 93.44 153 LEU A N 1
ATOM 1258 C CA . LEU A 1 153 ? -5.558 6.008 1.793 1.00 93.44 153 LEU A CA 1
ATOM 1259 C C . LEU A 1 153 ? -4.692 6.841 0.841 1.00 93.44 153 LEU A C 1
ATOM 1261 O O . LEU A 1 153 ? -5.200 7.543 -0.035 1.00 93.44 153 LEU A O 1
ATOM 1265 N N . HIS A 1 154 ? -3.373 6.726 0.977 1.00 90.56 154 HIS A N 1
ATOM 1266 C CA . HIS A 1 154 ? -2.423 7.430 0.111 1.00 90.56 154 HIS A CA 1
ATOM 1267 C C . HIS A 1 154 ? -2.000 6.613 -1.110 1.00 90.56 154 HIS A C 1
ATOM 1269 O O . HIS A 1 154 ? -1.767 7.182 -2.175 1.00 90.56 154 HIS A O 1
ATOM 1275 N N . GLU A 1 155 ? -1.909 5.289 -0.969 1.00 90.06 155 GLU A N 1
ATOM 1276 C CA . GLU A 1 155 ? -1.469 4.393 -2.041 1.00 90.06 155 GLU A CA 1
ATOM 1277 C C . GLU A 1 155 ? -2.374 3.177 -2.164 1.00 90.06 155 GLU A C 1
ATOM 1279 O O . GLU A 1 155 ? -2.829 2.641 -1.155 1.00 90.06 155 GLU A O 1
ATOM 1284 N N . GLY A 1 156 ? -2.570 2.702 -3.395 1.00 89.56 156 GLY A N 1
ATOM 1285 C CA . GLY A 1 156 ? -3.489 1.601 -3.687 1.00 89.56 156 GLY A CA 1
ATOM 1286 C C . GLY A 1 156 ? -4.939 2.048 -3.891 1.00 89.56 156 GLY A C 1
ATOM 1287 O O . GLY A 1 156 ? -5.840 1.216 -3.833 1.00 89.56 156 GLY A O 1
ATOM 1288 N N . ASN A 1 157 ? -5.167 3.343 -4.150 1.00 90.00 157 ASN A N 1
ATOM 1289 C CA . ASN A 1 157 ? -6.491 3.918 -4.407 1.00 90.00 157 ASN A CA 1
ATOM 1290 C C . ASN A 1 157 ? -7.253 3.173 -5.517 1.00 90.00 157 ASN A C 1
ATOM 1292 O O . ASN A 1 157 ? -8.396 2.788 -5.290 1.00 90.00 157 ASN A O 1
ATOM 1296 N N . HIS A 1 158 ? -6.614 2.891 -6.659 1.00 87.88 158 HIS A N 1
ATOM 1297 C CA . HIS A 1 158 ? -7.219 2.138 -7.766 1.00 87.88 158 HIS A CA 1
ATOM 1298 C C . HIS A 1 158 ? -7.711 0.751 -7.327 1.00 87.88 158 HIS A C 1
ATOM 1300 O O . HIS A 1 158 ? -8.860 0.392 -7.558 1.00 87.88 158 HIS A O 1
ATOM 1306 N N . ARG A 1 159 ? -6.875 0.003 -6.599 1.00 90.62 159 ARG A N 1
ATOM 1307 C CA . ARG A 1 159 ? -7.168 -1.373 -6.166 1.00 90.62 15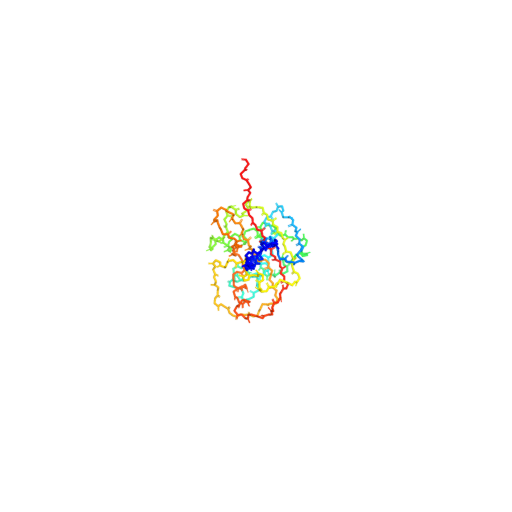9 ARG A CA 1
ATOM 1308 C C . ARG A 1 159 ? -8.249 -1.437 -5.093 1.00 90.62 159 ARG A C 1
ATOM 1310 O O . ARG A 1 159 ? -9.155 -2.256 -5.193 1.00 90.62 159 ARG A O 1
ATOM 1317 N N . ILE A 1 160 ? -8.198 -0.548 -4.100 1.00 93.69 160 ILE A N 1
ATOM 1318 C CA . ILE A 1 160 ? -9.254 -0.460 -3.082 1.00 93.69 160 ILE A CA 1
ATOM 1319 C C . ILE A 1 160 ? -10.574 0.002 -3.710 1.00 93.69 160 ILE A C 1
ATOM 1321 O O . ILE A 1 160 ? -11.617 -0.565 -3.396 1.00 93.69 160 ILE A O 1
ATOM 1325 N N . SER A 1 161 ? -10.540 0.979 -4.622 1.00 93.25 161 SER A N 1
ATOM 1326 C CA . SER A 1 161 ? -11.751 1.463 -5.300 1.00 93.25 161 SER A CA 1
ATOM 1327 C C . SER A 1 161 ? -12.371 0.381 -6.186 1.00 93.25 161 SER A C 1
ATOM 1329 O O . SER A 1 161 ? -13.573 0.143 -6.092 1.00 93.25 161 SER A O 1
ATOM 1331 N N . ALA A 1 162 ? -11.559 -0.325 -6.981 1.00 91.50 162 ALA A N 1
ATOM 1332 C CA . ALA A 1 162 ? -12.014 -1.431 -7.821 1.00 91.50 162 ALA A CA 1
ATOM 1333 C C . ALA A 1 162 ? -12.637 -2.557 -6.982 1.00 91.50 162 ALA A C 1
ATOM 1335 O O . ALA A 1 162 ? -13.713 -3.055 -7.312 1.00 91.50 162 ALA A O 1
ATOM 1336 N N . TRP A 1 163 ? -12.009 -2.911 -5.856 1.00 93.94 163 TRP A N 1
ATOM 1337 C CA . TRP A 1 163 ? -12.521 -3.945 -4.961 1.00 93.94 163 TRP A CA 1
ATOM 1338 C C . TRP A 1 163 ? -13.840 -3.549 -4.281 1.00 93.94 163 TRP A C 1
ATOM 1340 O O . TRP A 1 163 ? -14.779 -4.346 -4.247 1.00 93.94 163 TRP A O 1
ATOM 1350 N N . LEU A 1 164 ? -13.961 -2.302 -3.814 1.00 93.62 164 LEU A N 1
ATOM 1351 C CA . LEU A 1 164 ? -15.213 -1.777 -3.255 1.00 93.62 164 LEU A CA 1
ATOM 1352 C C . LEU A 1 164 ? -16.329 -1.694 -4.297 1.00 93.62 164 LEU A C 1
ATOM 1354 O O . LEU A 1 164 ? -17.478 -1.980 -3.973 1.00 93.62 164 LEU A O 1
ATOM 1358 N N . ALA A 1 165 ? -16.004 -1.337 -5.540 1.00 92.12 165 ALA A N 1
ATOM 1359 C CA . ALA A 1 165 ? -16.974 -1.313 -6.629 1.00 92.12 165 ALA A CA 1
ATOM 1360 C C . ALA A 1 165 ? -17.464 -2.724 -6.989 1.00 92.12 165 ALA A C 1
ATOM 1362 O O . ALA A 1 165 ? -18.652 -2.911 -7.244 1.00 92.12 165 ALA A O 1
ATOM 1363 N N . ALA A 1 166 ? -16.566 -3.714 -6.990 1.00 92.06 166 ALA A N 1
ATOM 1364 C CA . ALA A 1 166 ? -16.908 -5.107 -7.265 1.00 92.06 166 ALA A CA 1
ATOM 1365 C C . ALA A 1 166 ? -17.678 -5.776 -6.113 1.00 92.06 166 ALA A C 1
ATOM 1367 O O . ALA A 1 166 ? -18.441 -6.709 -6.355 1.00 92.06 166 ALA A O 1
ATOM 1368 N N . GLN A 1 167 ? -17.446 -5.338 -4.868 1.00 92.06 167 GLN A N 1
ATOM 1369 C CA . GLN A 1 167 ? -17.947 -5.951 -3.627 1.00 92.06 167 GLN A CA 1
ATOM 1370 C C . GLN A 1 167 ? -17.645 -7.457 -3.487 1.00 92.06 167 GLN A C 1
ATOM 1372 O O . GLN A 1 167 ? -18.236 -8.144 -2.649 1.00 92.06 167 GLN A O 1
ATOM 1377 N N . SER A 1 168 ? -16.718 -7.976 -4.294 1.00 91.12 168 SER A N 1
ATOM 1378 C CA . SER A 1 168 ? -16.347 -9.383 -4.361 1.00 91.12 168 SER A CA 1
ATOM 1379 C C . SER A 1 168 ? -14.871 -9.531 -4.760 1.00 91.12 168 SER A C 1
ATOM 1381 O O . SER A 1 168 ? -14.412 -8.783 -5.629 1.00 91.12 168 SER A O 1
ATOM 1383 N N . PRO A 1 169 ? -14.123 -10.474 -4.151 1.00 93.31 169 PRO A N 1
ATOM 1384 C CA . PRO A 1 169 ? -14.533 -11.315 -3.014 1.00 93.31 169 PRO A CA 1
ATOM 1385 C C . PRO A 1 169 ? -14.720 -10.484 -1.731 1.00 93.31 169 PRO A C 1
ATOM 1387 O O . PRO A 1 169 ? -14.242 -9.361 -1.649 1.00 93.31 169 PRO A O 1
ATOM 1390 N N . ARG A 1 170 ? -15.419 -10.990 -0.706 1.00 95.69 170 ARG A N 1
ATOM 1391 C CA . ARG A 1 170 ? -15.651 -10.212 0.539 1.00 95.69 170 ARG A CA 1
ATOM 1392 C C . ARG A 1 170 ? -14.398 -10.080 1.415 1.00 95.69 170 ARG A C 1
ATOM 1394 O O . ARG A 1 170 ? -14.332 -9.164 2.234 1.00 95.69 170 ARG A O 1
ATOM 1401 N N . CYS A 1 171 ? -13.410 -10.949 1.208 1.00 96.69 171 CYS A N 1
ATOM 1402 C CA . CYS A 1 171 ? -12.119 -10.919 1.884 1.00 96.69 171 CYS A CA 1
ATOM 1403 C C . CYS A 1 171 ? -10.977 -11.080 0.876 1.00 96.69 171 CYS A C 1
ATOM 1405 O O . CYS A 1 171 ? -11.113 -11.837 -0.086 1.00 96.69 171 CYS A O 1
ATOM 1407 N N . LEU A 1 172 ? -9.855 -10.399 1.120 1.00 96.50 172 LEU A N 1
ATOM 1408 C CA . LEU A 1 172 ? -8.635 -10.522 0.320 1.00 96.50 172 LEU A CA 1
ATOM 1409 C C . LEU A 1 172 ? -7.385 -10.614 1.201 1.00 96.50 172 LEU A C 1
ATOM 1411 O O . LEU A 1 172 ? -7.318 -9.935 2.230 1.00 96.50 172 LEU A O 1
ATOM 1415 N N . PRO A 1 173 ? -6.352 -11.366 0.785 1.00 96.56 173 PRO A N 1
ATOM 1416 C CA . PRO A 1 173 ? -5.041 -11.247 1.401 1.00 96.56 173 PRO A CA 1
ATOM 1417 C C . PRO A 1 173 ? -4.483 -9.843 1.158 1.00 96.56 173 PRO A C 1
ATOM 1419 O O . PRO A 1 173 ? -4.601 -9.283 0.062 1.00 96.56 173 PRO A O 1
ATOM 1422 N N . ALA A 1 174 ? -3.878 -9.259 2.190 1.00 96.12 174 ALA A N 1
ATOM 1423 C CA . ALA A 1 174 ? -3.407 -7.885 2.151 1.00 96.12 174 ALA A CA 1
ATOM 1424 C C . ALA A 1 174 ? -2.081 -7.678 2.890 1.00 96.12 174 ALA A C 1
ATOM 1426 O O . ALA A 1 174 ? -1.870 -8.165 4.002 1.00 96.12 174 ALA A O 1
ATOM 1427 N N . THR A 1 175 ? -1.228 -6.841 2.302 1.00 96.12 175 THR A N 1
ATOM 1428 C CA . THR A 1 175 ? -0.089 -6.213 2.975 1.00 96.12 175 THR A CA 1
ATOM 1429 C C . THR A 1 175 ? -0.339 -4.713 3.051 1.00 96.12 175 THR A C 1
ATOM 1431 O O . THR A 1 175 ? -0.195 -3.995 2.055 1.00 96.12 175 THR A O 1
ATOM 1434 N N . LEU A 1 176 ? -0.691 -4.238 4.245 1.00 97.19 176 LEU A N 1
ATOM 1435 C CA . LEU A 1 176 ? -0.906 -2.825 4.533 1.00 97.19 176 LEU A CA 1
ATOM 1436 C C . LEU A 1 176 ? 0.349 -2.212 5.163 1.00 97.19 176 LEU A C 1
ATOM 1438 O O . LEU A 1 176 ? 0.994 -2.811 6.027 1.00 97.19 176 LEU A O 1
ATOM 1442 N N . PHE A 1 177 ? 0.655 -0.976 4.795 1.00 96.94 177 PHE A N 1
ATOM 1443 C CA . PHE A 1 177 ? 1.636 -0.139 5.471 1.00 96.94 177 PHE A CA 1
ATOM 1444 C C . PHE A 1 177 ? 0.907 0.997 6.170 1.00 96.94 177 PHE A C 1
ATOM 1446 O O . PHE A 1 177 ? 0.363 1.887 5.520 1.00 96.94 177 PHE A O 1
ATOM 1453 N N . ILE A 1 178 ? 0.878 0.954 7.501 1.00 96.00 178 ILE A N 1
ATOM 1454 C CA . I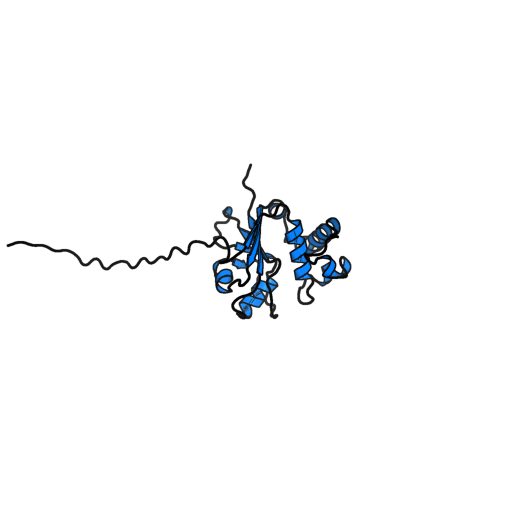LE A 1 178 ? 0.157 1.926 8.324 1.00 96.00 178 ILE A CA 1
ATOM 1455 C C . ILE A 1 178 ? 1.165 2.864 8.982 1.00 96.00 178 ILE A C 1
ATOM 1457 O O . ILE A 1 178 ? 1.987 2.444 9.805 1.00 96.00 178 ILE A O 1
ATOM 1461 N N . GLY A 1 179 ? 1.098 4.136 8.601 1.00 94.69 179 GLY A N 1
ATOM 1462 C CA . GLY A 1 179 ? 1.991 5.196 9.049 1.00 94.69 179 GLY A CA 1
ATOM 1463 C C . GLY A 1 179 ? 1.303 6.209 9.951 1.00 94.69 179 GLY A C 1
ATOM 1464 O O . GLY A 1 179 ? 0.082 6.361 9.939 1.00 94.69 179 GLY A O 1
ATOM 1465 N N . LYS A 1 180 ? 2.104 6.909 10.750 1.00 92.50 180 LYS A N 1
ATOM 1466 C CA . LYS A 1 180 ? 1.683 8.097 11.502 1.00 92.50 180 LYS A CA 1
ATOM 1467 C C . LYS A 1 180 ? 2.870 9.027 11.757 1.00 92.50 180 LYS A C 1
ATOM 1469 O O . LYS A 1 180 ? 4.010 8.537 11.769 1.00 92.50 180 LYS A O 1
ATOM 1474 N N . PRO A 1 181 ? 2.635 10.315 12.072 1.00 90.81 181 PRO A N 1
ATOM 1475 C CA . PRO A 1 181 ? 3.708 11.238 12.422 1.00 90.81 181 PRO A CA 1
ATOM 1476 C C . PRO A 1 181 ? 4.603 10.704 13.554 1.00 90.81 181 PRO A C 1
ATOM 1478 O O . PRO A 1 181 ? 4.149 9.995 14.479 1.00 90.81 181 PRO A O 1
ATOM 1481 N N . LYS A 1 182 ? 5.897 11.043 13.505 1.00 86.44 182 LYS A N 1
ATOM 1482 C CA . LYS A 1 182 ? 6.759 10.965 14.693 1.00 86.44 182 LYS A CA 1
ATOM 1483 C C . LYS A 1 182 ? 6.212 11.920 15.755 1.00 86.44 182 LYS A C 1
ATOM 1485 O O . LYS A 1 182 ? 5.546 12.899 15.440 1.00 86.44 182 LYS A O 1
ATOM 1490 N N . LYS A 1 183 ? 6.410 11.572 17.028 1.00 76.12 183 LYS A N 1
ATOM 1491 C CA . LYS A 1 183 ? 6.135 12.548 18.087 1.00 76.12 183 LYS A CA 1
ATOM 1492 C C . LYS A 1 183 ? 7.167 13.677 17.932 1.00 76.12 183 LYS A C 1
ATOM 1494 O O . LYS A 1 183 ? 8.302 13.335 17.593 1.00 76.12 183 LYS A O 1
ATOM 1499 N N . PRO A 1 184 ? 6.797 14.948 18.166 1.00 69.94 184 PRO A N 1
ATOM 1500 C CA . PRO A 1 184 ? 7.798 15.983 18.386 1.00 69.94 184 PRO A CA 1
ATOM 1501 C C . PRO A 1 184 ? 8.739 15.489 19.489 1.00 69.94 184 PRO A C 1
ATOM 1503 O O . PRO A 1 184 ? 8.260 14.908 20.472 1.00 69.94 184 PRO A O 1
ATOM 1506 N N . VAL A 1 185 ? 10.043 15.607 19.253 1.00 53.91 185 VAL A N 1
ATOM 1507 C CA . VAL A 1 185 ? 11.075 15.370 20.270 1.00 53.91 185 VAL A CA 1
ATOM 1508 C C . VAL A 1 185 ? 11.211 16.638 21.091 1.00 53.91 185 VAL A C 1
ATOM 1510 O O . VAL A 1 185 ? 11.203 17.717 20.459 1.00 53.91 185 VAL A O 1
#

Foldseek 3Di:
DDDDDDDPPDDDPPPPVPPVLPPAFPPKDKDWDPFCQLLLLFQLLVCCDPLHPLVVLSCVLDVDSVQSDPPDPDHPSVSSVVSSCSSCVVVVLDDPQQRQWTKMKIWDAWGFLVSCVVAEDEPDADPDADDDQAAISFEWEDEVVVVDSHTYTSGCNDVNNNCNVVCPDRTHTHIYMYTYGDDDD

Sequence (185 aa):
MIHYEEGVRLPHSHSEESLTELKYPPNATVTSLNSTLEIKRVWLHSEWAPECQFSRYICPSFPERRALAADNKNINTELIQSVFHNVRGKFALWGSLREEGRWKKVVVLELSLDWVTNNVHILYPAQERFSVSELNGIVLWRDKSSGEKRYQLHEGNHRISAWLAAQSPRCLPATLFIGKPKKPV

Secondary structure (DSSP, 8-state):
----------------------SS-TT-EEEEES-SHHHHHHHHHHHTSTTSTTHHHHTTT-S-GGGGSTT-SS--HHHHHHHHHHHHHTTT---HHHHTSEEEEEEEEEEEHHHHHHHEEESS--------S-EEEEEEE--STT---SEEEEE-HHHHHHHHHH--SSEEEEEEEEEEPPPP-

Radius of gyration: 21.46 Å; chains: 1; bounding box: 71×29×75 Å